Protein AF-0000000087350770 (afdb_homodimer)

pLDDT: mean 90.41, std 11.64, range [39.91, 98.44]

Secondary structure (DSSP, 8-state):
--------HHHHHHHHHHH-TT--EEEEETTEEEEE-HHHHHHH-HHHHHHHHSSPSS-EEEEE-SS-HHHHHHHHHHHHHS--------SHHHHHHHHHHHHHHHHTT-HHHHHHHHHHHHTT--TTTHHHHHHHHHHTT-HHHHHHHHHHHHS--/--------HHHHHHHHHHH-TT--EEEEETTEEEEE-HHHHHHH-HHHHHHHHSSPSS-EEEEE-SS-HHHHHHHHHHHHHS------TTSHHHHHHHHHHHHHHHHTT-HHHHHHHHHHHHTT--TTTHHHHHHHHHHTT-HHHHHHHHHHHHS--

Organism: Triticum turgidum subsp. durum (NCBI:txid4567)

Sequence (314 aa):
MDEPPSLELHSHLERMLEDGRGADVTFSVANQEFRAHSFLLAARSPVLAAQLFDLMEGVRRVEIVDVEPAIFKMMLHYIYTESLPPYDDQGGNNIRVMQHLLVAANRYGLERLKLVCEEELCKRIDSETITTMSALADQHQCKRLKVACMKFKSSPKMDEPPSLELHSHLERMLEDGRGADVTFSVANQEFRAHSFLLAARSPVLAAQLFDLMEGVRRVEIVDVEPAIFKMMLHYIYTESLPPYDDQGGNNIRVMQHLLVAANRYGLERLKLVCEEELCKRIDSETITTMSALADQHQCKRLKVACMKFKSSPK

Nearest PDB structures (foldseek):
  4eoz-assembly2_A  TM=9.087E-01  e=3.485E-11  Homo sapiens
  7x4x-assembly3_F-2  TM=7.692E-01  e=5.984E-08  Homo sapiens
  2vpk-assembly1_A-2  TM=8.295E-01  e=3.627E-07  Homo sapiens
  9gr9-assembly2_D-2  TM=7.871E-01  e=3.091E-05  Homo sapiens
  9gp5-assembly1_D  TM=7.234E-01  e=1.695E-05  Homo sapiens

Structure (mmCIF, N/CA/C/O backbone):
data_AF-0000000087350770-model_v1
#
loop_
_entity.id
_entity.type
_entity.pdbx_description
1 polymer 'BTB domain-containing protein'
#
loop_
_atom_site.group_PDB
_atom_site.id
_atom_site.type_symbol
_atom_site.label_atom_id
_atom_site.label_alt_id
_atom_site.label_comp_id
_atom_site.label_asym_id
_atom_site.label_entity_id
_atom_site.label_seq_id
_atom_site.pdbx_PDB_ins_code
_atom_site.Cartn_x
_atom_site.Cartn_y
_atom_site.Cartn_z
_atom_site.occupancy
_atom_site.B_iso_or_equiv
_atom_site.auth_seq_id
_atom_site.auth_comp_id
_atom_site.auth_asym_id
_atom_site.auth_atom_id
_atom_site.pdbx_PDB_model_num
ATOM 1 N N . MET A 1 1 ? 22.328 -7.66 -13.477 1 40.12 1 MET A N 1
ATOM 2 C CA . MET A 1 1 ? 21.297 -8.008 -12.492 1 40.12 1 MET A CA 1
ATOM 3 C C . MET A 1 1 ? 20.062 -7.145 -12.656 1 40.12 1 MET A C 1
ATOM 5 O O . MET A 1 1 ? 20.141 -5.918 -12.586 1 40.12 1 MET A O 1
ATOM 9 N N . ASP A 1 2 ? 19.094 -7.633 -13.445 1 56.31 2 ASP A N 1
ATOM 10 C CA . ASP A 1 2 ? 17.938 -6.867 -13.906 1 56.31 2 ASP A CA 1
ATOM 11 C C . ASP A 1 2 ? 17.219 -6.207 -12.734 1 56.31 2 ASP A C 1
ATOM 13 O O . ASP A 1 2 ? 17.25 -6.719 -11.609 1 56.31 2 ASP A O 1
ATOM 17 N N . GLU A 1 3 ? 17.141 -4.891 -12.727 1 63.09 3 GLU A N 1
ATOM 18 C CA . GLU A 1 3 ? 16.438 -4.094 -11.727 1 63.09 3 GLU A CA 1
ATOM 19 C C . GLU A 1 3 ? 15.18 -4.801 -11.242 1 63.09 3 GLU A C 1
ATOM 21 O O . GLU A 1 3 ? 14.438 -5.379 -12.039 1 63.09 3 GLU A O 1
ATOM 26 N N . PRO A 1 4 ? 15.234 -5.102 -9.93 1 70.75 4 PRO A N 1
ATOM 27 C CA . PRO A 1 4 ? 14.016 -5.727 -9.422 1 70.75 4 PRO A CA 1
ATOM 28 C C . PRO A 1 4 ? 12.75 -5.02 -9.891 1 70.75 4 PRO A C 1
ATOM 30 O O . PRO A 1 4 ? 12.758 -3.807 -10.117 1 70.75 4 PRO A O 1
ATOM 33 N N . PRO A 1 5 ? 11.867 -5.75 -10.305 1 77.25 5 PRO A N 1
ATOM 34 C CA . PRO A 1 5 ? 10.602 -5.129 -10.711 1 77.25 5 PRO A CA 1
ATOM 35 C C . PRO A 1 5 ? 10.094 -4.105 -9.703 1 77.25 5 PRO A C 1
ATOM 37 O O . PRO A 1 5 ? 10.234 -4.305 -8.492 1 77.25 5 PRO A O 1
ATOM 40 N N . SER A 1 6 ? 9.695 -2.967 -10.156 1 85.75 6 SER A N 1
ATOM 41 C CA . SER A 1 6 ? 9.234 -1.865 -9.32 1 85.75 6 SER A CA 1
ATOM 42 C C . SER A 1 6 ? 7.965 -2.24 -8.562 1 85.75 6 SER A C 1
ATOM 44 O O . SER A 1 6 ? 7.152 -3.021 -9.055 1 85.75 6 SER A O 1
ATOM 46 N N . LEU A 1 7 ? 7.793 -1.728 -7.363 1 89.56 7 LEU A N 1
ATOM 47 C CA . LEU A 1 7 ? 6.582 -1.921 -6.578 1 89.56 7 LEU A CA 1
ATOM 48 C C . LEU A 1 7 ? 5.379 -1.291 -7.273 1 89.56 7 LEU A C 1
ATOM 50 O O . LEU A 1 7 ? 5.504 -0.25 -7.922 1 89.56 7 LEU A O 1
ATOM 54 N N . GLU A 1 8 ? 4.277 -1.966 -7.195 1 94.38 8 GLU A N 1
ATOM 55 C CA . GLU A 1 8 ? 3.096 -1.528 -7.93 1 94.38 8 GLU A CA 1
ATOM 56 C C . GLU A 1 8 ? 1.959 -1.161 -6.984 1 94.38 8 GLU A C 1
ATOM 58 O O . GLU A 1 8 ? 0.998 -0.502 -7.383 1 94.38 8 GLU A O 1
ATOM 63 N N . LEU A 1 9 ? 2.057 -1.523 -5.773 1 95.69 9 LEU A N 1
ATOM 64 C CA . LEU A 1 9 ? 0.951 -1.347 -4.84 1 95.69 9 LEU A CA 1
ATOM 65 C C . LEU A 1 9 ? 0.556 0.123 -4.738 1 95.69 9 LEU A C 1
ATOM 67 O O . LEU A 1 9 ? -0.621 0.465 -4.871 1 95.69 9 LEU A O 1
ATOM 71 N N . HIS A 1 10 ? 1.518 0.975 -4.574 1 95.38 10 HIS A N 1
ATOM 72 C CA . HIS A 1 10 ? 1.255 2.396 -4.379 1 95.38 10 HIS A CA 1
ATOM 73 C C . HIS A 1 10 ? 0.546 2.998 -5.59 1 95.38 10 HIS A C 1
ATOM 75 O O . HIS A 1 10 ? -0.432 3.732 -5.438 1 95.38 10 HIS A O 1
ATOM 81 N N . SER A 1 11 ? 1.074 2.66 -6.746 1 95.81 11 SER A N 1
ATOM 82 C CA . SER A 1 11 ? 0.483 3.213 -7.961 1 95.81 11 SER A CA 1
ATOM 83 C C . SER A 1 11 ? -0.925 2.672 -8.188 1 95.81 11 SER A C 1
ATOM 85 O O . SER A 1 11 ? -1.79 3.375 -8.711 1 95.81 11 SER A O 1
ATOM 87 N N . HIS A 1 12 ? -1.148 1.432 -7.863 1 97.31 12 HIS A N 1
ATOM 88 C CA . HIS A 1 12 ? -2.482 0.855 -7.984 1 97.31 12 HIS A CA 1
ATOM 89 C C . HIS A 1 12 ? -3.465 1.531 -7.031 1 97.31 12 HIS A C 1
ATOM 91 O O . HIS A 1 12 ? -4.602 1.82 -7.41 1 97.31 12 HIS A O 1
ATOM 97 N N . LEU A 1 13 ? -3.035 1.807 -5.844 1 97.44 13 LEU A N 1
ATOM 98 C CA . LEU A 1 13 ? -3.906 2.463 -4.875 1 97.44 13 LEU A CA 1
ATOM 99 C C . LEU A 1 13 ? -4.148 3.918 -5.262 1 97.44 13 LEU A C 1
ATOM 101 O O . LEU A 1 13 ? -5.227 4.461 -5.016 1 97.44 13 LEU A O 1
ATOM 105 N N . GLU A 1 14 ? -3.152 4.523 -5.82 1 97 14 GLU A N 1
ATOM 106 C CA . GLU A 1 14 ? -3.342 5.871 -6.348 1 97 14 GLU A CA 1
ATOM 107 C C . GLU A 1 14 ? -4.43 5.898 -7.418 1 97 14 GLU A C 1
ATOM 109 O O . GLU A 1 14 ? -5.309 6.762 -7.395 1 97 14 GLU A O 1
ATOM 114 N N . ARG A 1 15 ? -4.328 4.996 -8.297 1 96.88 15 ARG A N 1
ATOM 115 C CA . ARG A 1 15 ? -5.328 4.906 -9.359 1 96.88 15 ARG A CA 1
ATOM 116 C C . ARG A 1 15 ? -6.711 4.621 -8.781 1 96.88 15 ARG A C 1
ATOM 118 O O . ARG A 1 15 ? -7.715 5.148 -9.273 1 96.88 15 ARG A O 1
ATOM 125 N N . MET A 1 16 ? -6.719 3.775 -7.789 1 97.19 16 MET A N 1
ATOM 126 C CA . MET A 1 16 ? -7.977 3.469 -7.117 1 97.19 16 MET A CA 1
ATOM 127 C C . MET A 1 16 ? -8.625 4.734 -6.566 1 97.19 16 MET A C 1
ATOM 129 O O . MET A 1 16 ? -9.828 4.938 -6.711 1 97.19 16 MET A O 1
ATOM 133 N N . LEU A 1 17 ? -7.828 5.582 -5.957 1 97.56 17 LEU A N 1
ATOM 134 C CA . LEU A 1 17 ? -8.32 6.848 -5.422 1 97.56 17 LEU A CA 1
ATOM 135 C C . LEU A 1 17 ? -8.812 7.758 -6.543 1 97.56 17 LEU A C 1
ATOM 137 O O . LEU A 1 17 ? -9.898 8.336 -6.445 1 97.56 17 LEU A O 1
ATOM 141 N N . GLU A 1 18 ? -8.094 7.844 -7.59 1 96.56 18 GLU A N 1
ATOM 142 C CA . GLU A 1 18 ? -8.406 8.727 -8.711 1 96.56 18 GLU A CA 1
ATOM 143 C C . GLU A 1 18 ? -9.68 8.281 -9.422 1 96.56 18 GLU A C 1
ATOM 145 O O . GLU A 1 18 ? -10.516 9.109 -9.789 1 96.56 18 GLU A O 1
ATOM 150 N N . ASP A 1 19 ? -9.812 6.938 -9.594 1 94.88 19 ASP A N 1
ATOM 151 C CA . ASP A 1 19 ? -10.977 6.391 -10.281 1 94.88 19 ASP A CA 1
ATOM 152 C C . ASP A 1 19 ? -12.234 6.516 -9.422 1 94.88 19 ASP A C 1
ATOM 154 O O . ASP A 1 19 ? -13.336 6.684 -9.945 1 94.88 19 ASP A O 1
ATOM 158 N N . GLY A 1 20 ? -12.109 6.312 -8.156 1 94.56 20 GLY A N 1
ATOM 159 C CA . GLY A 1 20 ? -13.219 6.457 -7.223 1 94.56 20 GLY A CA 1
ATOM 160 C C . GLY A 1 20 ? -14.18 5.285 -7.254 1 94.56 20 GLY A C 1
ATOM 161 O O . GLY A 1 20 ? -15.203 5.293 -6.559 1 94.56 20 GLY A O 1
ATOM 162 N N . ARG A 1 21 ? -13.914 4.316 -8.086 1 89.56 21 ARG A N 1
ATOM 163 C CA . ARG A 1 21 ? -14.797 3.154 -8.148 1 89.56 21 ARG A CA 1
ATOM 164 C C . ARG A 1 21 ? -14.828 2.422 -6.809 1 89.56 21 ARG A C 1
ATOM 166 O O . ARG A 1 21 ? -13.781 2.156 -6.215 1 89.56 21 ARG A O 1
ATOM 173 N N . GLY A 1 22 ? -16.031 2.229 -6.316 1 89.38 22 GLY A N 1
ATOM 174 C CA . GLY A 1 22 ? -16.203 1.499 -5.066 1 89.38 22 GLY A CA 1
ATOM 175 C C . GLY A 1 22 ? -16.078 2.385 -3.84 1 89.38 22 GLY A C 1
ATOM 176 O O . GLY A 1 22 ? -16.156 1.898 -2.709 1 89.38 22 GLY A O 1
ATOM 177 N N . ALA A 1 23 ? -15.766 3.627 -4.066 1 93.25 23 ALA A N 1
ATOM 178 C CA . ALA A 1 23 ? -15.773 4.547 -2.932 1 93.25 23 ALA A CA 1
ATOM 179 C C . ALA A 1 23 ? -17.094 4.461 -2.172 1 93.25 23 ALA A C 1
ATOM 181 O O . ALA A 1 23 ? -18.172 4.363 -2.779 1 93.25 23 ALA A O 1
ATOM 182 N N . ASP A 1 24 ? -17.031 4.527 -0.802 1 91.88 24 ASP A N 1
ATOM 183 C CA . ASP A 1 24 ? -18.234 4.34 -0.003 1 91.88 24 ASP A CA 1
ATOM 184 C C . ASP A 1 24 ? -18.344 5.402 1.088 1 91.88 24 ASP A C 1
ATOM 186 O O . ASP A 1 24 ? -19.188 5.301 1.978 1 91.88 24 ASP A O 1
ATOM 190 N N . VAL A 1 25 ? -17.5 6.367 1.072 1 94.94 25 VAL A N 1
ATOM 191 C CA . VAL A 1 25 ? -17.578 7.504 1.983 1 94.94 25 VAL A CA 1
ATOM 192 C C . VAL A 1 25 ? -17.266 8.797 1.231 1 94.94 25 VAL A C 1
ATOM 194 O O . VAL A 1 25 ? -16.391 8.805 0.352 1 94.94 25 VAL A O 1
ATOM 197 N N . THR A 1 26 ? -17.953 9.789 1.581 1 96 26 THR A N 1
ATOM 198 C CA . THR A 1 26 ? -17.719 11.117 1.023 1 96 26 THR A CA 1
ATOM 199 C C . THR A 1 26 ? -17.391 12.117 2.127 1 96 26 THR A C 1
ATOM 201 O O . THR A 1 26 ? -18.156 12.281 3.076 1 96 26 THR A O 1
ATOM 204 N N . PHE A 1 27 ? -16.281 12.797 1.944 1 96.62 27 PHE A N 1
ATOM 205 C CA . PHE A 1 27 ? -15.867 13.852 2.869 1 96.62 27 PHE A CA 1
ATOM 206 C C . PHE A 1 27 ? -16.203 15.227 2.305 1 96.62 27 PHE A C 1
ATOM 208 O O . PHE A 1 27 ? -15.891 15.516 1.149 1 96.62 27 PHE A O 1
ATOM 215 N N . SER A 1 28 ? -16.828 15.969 3.119 1 97.38 28 SER A N 1
ATOM 216 C CA . SER A 1 28 ? -17.078 17.359 2.775 1 97.38 28 SER A CA 1
ATOM 217 C C . SER A 1 28 ? -16.109 18.297 3.492 1 97.38 28 SER A C 1
ATOM 219 O O . SER A 1 28 ? -16.094 18.359 4.723 1 97.38 28 SER A O 1
ATOM 221 N N . VAL A 1 29 ? -15.273 18.953 2.781 1 97.56 29 VAL A N 1
ATOM 222 C CA . VAL A 1 29 ? -14.289 19.906 3.285 1 97.56 29 VAL A CA 1
ATOM 223 C C . VAL A 1 29 ? -14.531 21.281 2.67 1 97.56 29 VAL A C 1
ATOM 225 O O . VAL A 1 29 ? -14.203 21.516 1.504 1 97.56 29 VAL A O 1
ATOM 228 N N . ALA A 1 30 ? -15.07 22.156 3.531 1 95.31 30 ALA A N 1
ATOM 229 C CA . ALA A 1 30 ? -15.547 23.438 3.029 1 95.31 30 ALA A CA 1
ATOM 230 C C . ALA A 1 30 ? -16.516 23.25 1.861 1 95.31 30 ALA A C 1
ATOM 232 O O . ALA A 1 30 ? -17.562 22.625 2.014 1 95.31 30 ALA A O 1
ATOM 233 N N . ASN A 1 31 ? -16.156 23.578 0.601 1 93.06 31 ASN A N 1
ATOM 234 C CA . ASN A 1 31 ? -17.047 23.469 -0.55 1 93.06 31 ASN A CA 1
ATOM 235 C C . ASN A 1 31 ? -16.594 22.375 -1.514 1 93.06 31 ASN A C 1
ATOM 237 O O . ASN A 1 31 ? -16.969 22.375 -2.686 1 93.06 31 ASN A O 1
ATOM 241 N N . GLN A 1 32 ? -15.859 21.5 -0.958 1 97.19 32 GLN A N 1
ATOM 242 C CA . GLN A 1 32 ? -15.359 20.406 -1.804 1 97.19 32 GLN A CA 1
ATOM 243 C C . GLN A 1 32 ? -15.703 19.047 -1.211 1 97.19 32 GLN A C 1
ATOM 245 O O . GLN A 1 32 ? -15.75 18.891 0.011 1 97.19 32 GLN A O 1
ATOM 250 N N . GLU A 1 33 ? -15.938 18.172 -2.137 1 97.38 33 GLU A N 1
ATOM 251 C CA . GLU A 1 33 ? -16.219 16.797 -1.732 1 97.38 33 GLU A CA 1
ATOM 252 C C . GLU A 1 33 ? -15.109 15.852 -2.195 1 97.38 33 GLU A C 1
ATOM 254 O O . GLU A 1 33 ? -14.594 15.992 -3.303 1 97.38 33 GLU A O 1
ATOM 259 N N . PHE A 1 34 ? -14.742 14.922 -1.336 1 97.62 34 PHE A N 1
ATOM 260 C CA . PHE A 1 34 ? -13.766 13.883 -1.628 1 97.62 34 PHE A CA 1
ATOM 261 C C . PHE A 1 34 ? -14.344 12.5 -1.357 1 97.62 34 PHE A C 1
ATOM 263 O O . PHE A 1 34 ? -14.797 12.219 -0.247 1 97.62 34 PHE A O 1
ATOM 270 N N . ARG A 1 35 ? -14.344 11.672 -2.385 1 96.5 35 ARG A N 1
ATOM 271 C CA . ARG A 1 35 ? -14.789 10.289 -2.221 1 96.5 35 ARG A CA 1
ATOM 272 C C . ARG A 1 35 ? -13.609 9.375 -1.903 1 96.5 35 ARG A C 1
ATOM 274 O O . ARG A 1 35 ? -12.516 9.555 -2.441 1 96.5 35 ARG A O 1
ATOM 281 N N . ALA A 1 36 ? -13.828 8.422 -1.041 1 97 36 ALA A N 1
ATOM 282 C CA . ALA A 1 36 ? -12.742 7.539 -0.622 1 97 36 ALA A CA 1
ATOM 283 C C . ALA A 1 36 ? -13.281 6.172 -0.208 1 97 36 ALA A C 1
ATOM 285 O O . ALA A 1 36 ? -14.484 5.914 -0.311 1 97 36 ALA A O 1
ATOM 286 N N . HIS A 1 37 ? -12.469 5.281 0.081 1 95.19 37 HIS A N 1
ATOM 287 C CA . HIS A 1 37 ? -12.781 3.918 0.492 1 95.19 37 HIS A CA 1
ATOM 288 C C . HIS A 1 37 ? -12.609 3.74 1.996 1 95.19 37 HIS A C 1
ATOM 290 O O . HIS A 1 37 ? -11.477 3.688 2.492 1 95.19 37 HIS A O 1
ATOM 296 N N . SER A 1 38 ? -13.672 3.588 2.742 1 94.62 38 SER A N 1
ATOM 297 C CA . SER A 1 38 ? -13.703 3.709 4.195 1 94.62 38 SER A CA 1
ATOM 298 C C . SER A 1 38 ? -12.797 2.674 4.855 1 94.62 38 SER A C 1
ATOM 300 O O . SER A 1 38 ? -12.109 2.975 5.836 1 94.62 38 SER A O 1
ATOM 302 N N . PHE A 1 39 ? -12.766 1.422 4.312 1 92.5 39 PHE A N 1
ATOM 303 C CA . PHE A 1 39 ? -12.016 0.374 5 1 92.5 39 PHE A CA 1
ATOM 304 C C . PHE A 1 39 ? -10.516 0.582 4.832 1 92.5 39 PHE A C 1
ATOM 306 O O . PHE A 1 39 ? -9.734 0.23 5.719 1 92.5 39 PHE A O 1
ATOM 313 N N . LEU A 1 40 ? -10.062 1.091 3.689 1 96.19 40 LEU A N 1
ATOM 314 C CA . LEU A 1 40 ? -8.656 1.469 3.545 1 96.19 40 LEU A CA 1
ATOM 315 C C . LEU A 1 40 ? -8.289 2.568 4.535 1 96.19 40 LEU A C 1
ATOM 317 O O . LEU A 1 40 ? -7.254 2.482 5.207 1 96.19 40 LEU A O 1
ATOM 321 N N . LEU A 1 41 ? -9.133 3.586 4.625 1 97.06 41 LEU A N 1
ATOM 322 C CA . LEU A 1 41 ? -8.898 4.688 5.551 1 97.06 41 LEU A CA 1
ATOM 323 C C . LEU A 1 41 ? -8.82 4.184 6.988 1 97.06 41 LEU A C 1
ATOM 325 O O . LEU A 1 41 ? -7.938 4.582 7.746 1 97.06 41 LEU A O 1
ATOM 329 N N . ALA A 1 42 ? -9.758 3.318 7.328 1 95.94 42 ALA A N 1
ATOM 330 C CA . ALA A 1 42 ? -9.828 2.77 8.68 1 95.94 42 ALA A CA 1
ATOM 331 C C . ALA A 1 42 ? -8.578 1.946 9 1 95.94 42 ALA A C 1
ATOM 333 O O . ALA A 1 42 ? -8.125 1.922 10.148 1 95.94 42 ALA A O 1
ATOM 334 N N . ALA A 1 43 ? -8.055 1.275 8.016 1 96.56 43 ALA A N 1
ATOM 335 C CA . ALA A 1 43 ? -6.859 0.461 8.219 1 96.56 43 ALA A CA 1
ATOM 336 C C . ALA A 1 43 ? -5.637 1.338 8.492 1 96.56 43 ALA A C 1
ATOM 338 O O . ALA A 1 43 ? -4.715 0.925 9.195 1 96.56 43 ALA A O 1
ATOM 339 N N . ARG A 1 44 ? -5.641 2.521 7.934 1 97.5 44 ARG A N 1
ATOM 340 C CA . ARG A 1 44 ? -4.453 3.369 7.973 1 97.5 44 ARG A CA 1
ATOM 341 C C . ARG A 1 44 ? -4.52 4.359 9.133 1 97.5 44 ARG A C 1
ATOM 343 O O . ARG A 1 44 ? -3.488 4.824 9.617 1 97.5 44 ARG A O 1
ATOM 350 N N . SER A 1 45 ? -5.715 4.676 9.602 1 97.88 45 SER A N 1
ATOM 351 C CA . SER A 1 45 ? -5.918 5.691 10.633 1 97.88 45 SER A CA 1
ATOM 352 C C . SER A 1 45 ? -6.895 5.211 11.703 1 97.88 45 SER A C 1
ATOM 354 O O . SER A 1 45 ? -8.086 5.039 11.43 1 97.88 45 SER A O 1
ATOM 356 N N . PRO A 1 46 ? -6.473 5.098 12.898 1 96.81 46 PRO A N 1
ATOM 357 C CA . PRO A 1 46 ? -7.387 4.695 13.977 1 96.81 46 PRO A CA 1
ATOM 358 C C . PRO A 1 46 ? -8.516 5.699 14.195 1 96.81 46 PRO A C 1
ATOM 360 O O . PRO A 1 46 ? -9.633 5.312 14.547 1 96.81 46 PRO A O 1
ATOM 363 N N . VAL A 1 47 ? -8.266 6.895 14.031 1 96.19 47 VAL A N 1
ATOM 364 C CA . VAL A 1 47 ? -9.266 7.934 14.219 1 96.19 47 VAL A CA 1
ATOM 365 C C . VAL A 1 47 ? -10.344 7.816 13.148 1 96.19 47 VAL A C 1
ATOM 367 O O . VAL A 1 47 ? -11.539 7.883 13.445 1 96.19 47 VAL A O 1
ATOM 370 N N . LEU A 1 48 ? -9.898 7.668 11.938 1 95.75 48 LEU A N 1
ATOM 371 C CA . LEU A 1 48 ? -10.883 7.477 10.883 1 95.75 48 LEU A CA 1
ATOM 372 C C . LEU A 1 48 ? -11.641 6.164 11.07 1 95.75 48 LEU A C 1
ATOM 374 O O . LEU A 1 48 ? -12.828 6.074 10.75 1 95.75 48 LEU A O 1
ATOM 378 N N . ALA A 1 49 ? -10.914 5.156 11.57 1 94.94 49 ALA A N 1
ATOM 379 C CA . ALA A 1 49 ? -11.586 3.895 11.867 1 94.94 49 ALA A CA 1
ATOM 380 C C . ALA A 1 49 ? -12.75 4.105 12.828 1 94.94 49 ALA A C 1
ATOM 382 O O . ALA A 1 49 ? -13.867 3.645 12.57 1 94.94 49 ALA A O 1
ATOM 383 N N . ALA A 1 50 ? -12.508 4.816 13.859 1 93.5 50 ALA A N 1
ATOM 384 C CA . ALA A 1 50 ? -13.539 5.082 14.859 1 93.5 50 ALA A CA 1
ATOM 385 C C . ALA A 1 50 ? -14.672 5.91 14.273 1 93.5 50 ALA A C 1
ATOM 387 O O . ALA A 1 50 ? -15.852 5.59 14.461 1 93.5 50 ALA A O 1
ATOM 388 N N . GLN A 1 51 ? -14.344 6.883 13.562 1 91.12 51 GLN A N 1
ATOM 389 C CA . GLN A 1 51 ? -15.328 7.801 13 1 91.12 51 GLN A CA 1
ATOM 390 C C . GLN A 1 51 ? -16.203 7.102 11.977 1 91.12 51 GLN A C 1
ATOM 392 O O . GLN A 1 51 ? -17.422 7.324 11.93 1 91.12 51 GLN A O 1
ATOM 397 N N . LEU A 1 52 ? -15.633 6.277 11.18 1 91.25 52 LEU A N 1
ATOM 398 C CA . LEU A 1 52 ? -16.344 5.668 10.062 1 91.25 52 LEU A CA 1
ATOM 399 C C . LEU A 1 52 ? -17.141 4.449 10.523 1 91.25 52 LEU A C 1
ATOM 401 O O . LEU A 1 52 ? -18.188 4.137 9.961 1 91.25 52 LEU A O 1
ATOM 405 N N . PHE A 1 53 ? -16.656 3.654 11.422 1 85.81 53 PHE A N 1
ATOM 406 C CA . PHE A 1 53 ? -17.359 2.457 11.859 1 85.81 53 PHE A CA 1
ATOM 407 C C . PHE A 1 53 ? -18.469 2.811 12.859 1 85.81 53 PHE A C 1
ATOM 409 O O . PHE A 1 53 ? -19.344 1.998 13.125 1 85.81 53 PHE A O 1
ATOM 416 N N . ASP A 1 54 ? -18.344 3.971 13.438 1 79.06 54 ASP A N 1
ATOM 417 C CA . ASP A 1 54 ? -19.453 4.473 14.25 1 79.06 54 ASP A CA 1
ATOM 418 C C . ASP A 1 54 ? -20.641 4.859 13.375 1 79.06 54 ASP A C 1
ATOM 420 O O . ASP A 1 54 ? -21.781 4.871 13.844 1 79.06 54 ASP A O 1
ATOM 424 N N . LEU A 1 55 ? -20.25 5.188 12.242 1 70.06 55 LEU A N 1
ATOM 425 C CA . LEU A 1 55 ? -21.297 5.641 11.336 1 70.06 55 LEU A CA 1
ATOM 426 C C . LEU A 1 55 ? -22.141 4.469 10.844 1 70.06 55 LEU A C 1
ATOM 428 O O . LEU A 1 55 ? -21.656 3.338 10.773 1 70.06 55 LEU A O 1
ATOM 432 N N . MET A 1 56 ? -23.547 4.551 10.906 1 61.16 56 MET A N 1
ATOM 433 C CA . MET A 1 56 ? -24.531 3.543 10.547 1 61.16 56 MET A CA 1
ATOM 434 C C . MET A 1 56 ? -24.266 3.008 9.141 1 61.16 56 MET A C 1
ATOM 436 O O . MET A 1 56 ? -23.516 3.605 8.375 1 61.16 56 MET A O 1
ATOM 440 N N . GLU A 1 57 ? -25 1.839 8.844 1 63.75 57 GLU A N 1
ATOM 441 C CA . GLU A 1 57 ? -25.062 1.141 7.562 1 63.75 57 GLU A CA 1
ATOM 442 C C . GLU A 1 57 ? -25.609 2.053 6.461 1 63.75 57 GLU A C 1
ATOM 444 O O . GLU A 1 57 ? -26.469 2.896 6.711 1 63.75 57 GLU A O 1
ATOM 449 N N . GLY A 1 58 ? -24.922 2.365 5.27 1 66.88 58 GLY A N 1
ATOM 450 C CA . GLY A 1 58 ? -25.281 3.178 4.117 1 66.88 58 GLY A CA 1
ATOM 451 C C . GLY A 1 58 ? -24.141 4.074 3.65 1 66.88 58 GLY A C 1
ATOM 452 O O . GLY A 1 58 ? -22.984 3.834 3.982 1 66.88 58 GLY A O 1
ATOM 453 N N . VAL A 1 59 ? -24.625 5.035 2.896 1 66.62 59 VAL A N 1
ATOM 454 C CA . VAL A 1 59 ? -23.703 6.016 2.352 1 66.62 59 VAL A CA 1
ATOM 455 C C . VAL A 1 59 ? -23.141 6.883 3.48 1 66.62 59 VAL A C 1
ATOM 457 O O . VAL A 1 59 ? -23.906 7.527 4.207 1 66.62 59 VAL A O 1
ATOM 460 N N . ARG A 1 60 ? -21.844 6.883 3.738 1 83.12 60 ARG A N 1
ATOM 461 C CA . ARG A 1 60 ? -21.172 7.625 4.793 1 83.12 60 ARG A CA 1
ATOM 462 C C . ARG A 1 60 ? -20.719 9 4.297 1 83.12 60 ARG A C 1
ATOM 464 O O . ARG A 1 60 ? -20.078 9.109 3.25 1 83.12 60 ARG A O 1
ATOM 471 N N . ARG A 1 61 ? -21.312 10 4.953 1 89.38 61 ARG A N 1
ATOM 472 C CA . ARG A 1 61 ? -20.875 11.375 4.715 1 89.38 61 ARG A CA 1
ATOM 473 C C . ARG A 1 61 ? -20.25 11.969 5.969 1 89.38 61 ARG A C 1
ATOM 475 O O . ARG A 1 61 ? -20.812 11.867 7.062 1 89.38 61 ARG A O 1
ATOM 482 N N . VAL A 1 62 ? -19.047 12.562 5.805 1 93.69 62 VAL A N 1
ATOM 483 C CA . VAL A 1 62 ? -18.297 13.109 6.934 1 93.69 62 VAL A CA 1
ATOM 484 C C . VAL A 1 62 ? -17.922 14.562 6.645 1 93.69 62 VAL A C 1
ATOM 486 O O . VAL A 1 62 ? -17.344 14.859 5.598 1 93.69 62 VAL A O 1
ATOM 489 N N . GLU A 1 63 ? -18.219 15.398 7.551 1 94.5 63 GLU A N 1
ATOM 490 C CA . GLU A 1 63 ? -17.828 16.797 7.434 1 94.5 63 GLU A CA 1
ATOM 491 C C . GLU A 1 63 ? -16.484 17.062 8.125 1 94.5 63 GLU A C 1
ATOM 493 O O . GLU A 1 63 ? -16.312 16.703 9.289 1 94.5 63 GLU A O 1
ATOM 498 N N . ILE A 1 64 ? -15.625 17.688 7.371 1 95.56 64 ILE A N 1
ATOM 499 C CA . ILE A 1 64 ? -14.32 18.078 7.898 1 95.56 64 ILE A CA 1
ATOM 500 C C . ILE A 1 64 ? -14.258 19.594 8.055 1 95.56 64 ILE A C 1
ATOM 502 O O . ILE A 1 64 ? -14.359 20.328 7.074 1 95.56 64 ILE A O 1
ATOM 506 N N . VAL A 1 65 ? -14.047 20.156 9.188 1 92.38 65 VAL A N 1
ATOM 507 C CA . VAL A 1 65 ? -14.18 21.594 9.43 1 92.38 65 VAL A CA 1
ATOM 508 C C . VAL A 1 65 ? -12.805 22.203 9.68 1 92.38 65 VAL A C 1
ATOM 510 O O . VAL A 1 65 ? -12.578 23.375 9.391 1 92.38 65 VAL A O 1
ATOM 513 N N . ASP A 1 66 ? -11.82 21.594 10.141 1 89.75 66 ASP A N 1
ATOM 514 C CA . ASP A 1 66 ? -10.586 22.234 10.594 1 89.75 66 ASP A CA 1
ATOM 515 C C . ASP A 1 66 ? -9.414 21.875 9.695 1 89.75 66 ASP A C 1
ATOM 517 O O . ASP A 1 66 ? -8.258 21.938 10.117 1 89.75 66 ASP A O 1
ATOM 521 N N . VAL A 1 67 ? -9.719 21.516 8.484 1 96 67 VAL A N 1
ATOM 522 C CA . VAL A 1 67 ? -8.672 21.188 7.523 1 96 67 VAL A CA 1
ATOM 523 C C . VAL A 1 67 ? -9 21.812 6.172 1 96 67 VAL A C 1
ATOM 525 O O . VAL A 1 67 ? -10.1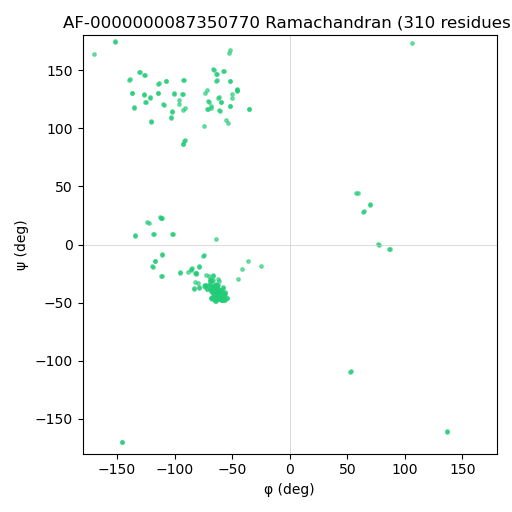33 21.734 5.695 1 96 67 VAL A O 1
ATOM 528 N N . GLU A 1 68 ? -8.016 22.5 5.617 1 95.75 68 GLU A N 1
ATOM 529 C CA . GLU A 1 68 ? -8.195 23.047 4.281 1 95.75 68 GLU A CA 1
ATOM 530 C C . GLU A 1 68 ? -8.328 21.953 3.232 1 95.75 68 GLU A C 1
ATOM 532 O O . GLU A 1 68 ? -7.684 20.906 3.336 1 95.75 68 GLU A O 1
ATOM 537 N N . PRO A 1 69 ? -9.086 22.25 2.143 1 96.69 69 PRO A N 1
ATOM 538 C CA . PRO A 1 69 ? -9.297 21.219 1.113 1 96.69 69 PRO A CA 1
ATOM 539 C C . PRO A 1 69 ? -7.992 20.719 0.504 1 96.69 69 PRO A C 1
ATOM 541 O O . PRO A 1 69 ? -7.828 19.516 0.302 1 96.69 69 PRO A O 1
ATOM 544 N N . ALA A 1 70 ? -7.066 21.609 0.282 1 94.75 70 ALA A N 1
ATOM 545 C CA . ALA A 1 70 ? -5.801 21.203 -0.326 1 94.75 70 ALA A CA 1
ATOM 546 C C . ALA A 1 70 ? -5.004 20.297 0.616 1 94.75 70 ALA A C 1
ATOM 548 O O . ALA A 1 70 ? -4.355 19.359 0.176 1 94.75 70 ALA A O 1
ATOM 549 N N . ILE A 1 71 ? -5.027 20.609 1.896 1 96.06 71 ILE A N 1
ATOM 550 C CA . ILE A 1 71 ? -4.324 19.828 2.902 1 96.06 71 ILE A CA 1
ATOM 551 C C . ILE A 1 71 ? -4.992 18.453 3.045 1 96.06 71 ILE A C 1
ATOM 553 O O . ILE A 1 71 ? -4.309 17.438 3.107 1 96.06 71 ILE A O 1
ATOM 557 N N . PHE A 1 72 ? -6.312 18.484 2.98 1 97.69 72 PHE A N 1
ATOM 558 C CA . PHE A 1 72 ? -7.051 17.219 3.072 1 97.69 72 PHE A CA 1
ATOM 559 C C . PHE A 1 72 ? -6.734 16.328 1.885 1 97.69 72 PHE A C 1
ATOM 561 O O . PHE A 1 72 ? -6.535 15.117 2.051 1 97.69 72 PHE A O 1
ATOM 568 N N . LYS A 1 73 ? -6.742 16.906 0.737 1 96.81 73 LYS A N 1
ATOM 569 C CA . LYS A 1 73 ? -6.426 16.172 -0.48 1 96.81 73 LYS A CA 1
ATOM 570 C C . LYS A 1 73 ? -5.047 15.516 -0.386 1 96.81 73 LYS A C 1
ATOM 572 O O . LYS A 1 73 ? -4.875 14.352 -0.764 1 96.81 73 LYS A O 1
ATOM 577 N N . MET A 1 74 ? -4.074 16.219 0.124 1 96.25 74 MET A N 1
ATOM 578 C CA . MET A 1 74 ? -2.725 15.688 0.295 1 96.25 74 MET A CA 1
ATOM 579 C C . MET A 1 74 ? -2.713 14.547 1.305 1 96.25 74 MET A C 1
ATOM 581 O O . MET A 1 74 ? -2.078 13.516 1.075 1 96.25 74 MET A O 1
ATOM 585 N N . MET A 1 75 ? -3.385 14.758 2.381 1 97.88 75 MET A N 1
ATOM 586 C CA . MET A 1 75 ? -3.459 13.734 3.414 1 97.88 75 MET A CA 1
ATOM 587 C C . MET A 1 75 ? -4.125 12.469 2.879 1 97.88 75 MET A C 1
ATOM 589 O O . MET A 1 75 ? -3.641 11.359 3.109 1 97.88 75 MET A O 1
ATOM 593 N N . LEU A 1 76 ? -5.227 12.664 2.15 1 97.94 76 LEU A N 1
ATOM 594 C CA . LEU A 1 76 ? -5.941 11.539 1.553 1 97.94 76 LEU A CA 1
ATOM 595 C C . LEU A 1 76 ? -5.043 10.773 0.586 1 97.94 76 LEU A C 1
ATOM 597 O O . LEU A 1 76 ? -4.984 9.547 0.629 1 97.94 76 LEU A O 1
ATOM 601 N N . HIS A 1 77 ? -4.383 11.531 -0.234 1 97.5 77 HIS A N 1
ATOM 602 C CA . HIS A 1 77 ? -3.434 10.914 -1.154 1 97.5 77 HIS A CA 1
ATOM 603 C C . HIS A 1 77 ? -2.377 10.109 -0.402 1 97.5 77 HIS A C 1
ATOM 605 O O . HIS A 1 77 ? -2.051 8.992 -0.789 1 97.5 77 HIS A O 1
ATOM 611 N N . TYR A 1 78 ? -1.884 10.648 0.648 1 97.81 78 TYR A N 1
ATOM 612 C CA . TYR A 1 78 ? -0.884 9.969 1.46 1 97.81 78 TYR A CA 1
ATOM 613 C C . TYR A 1 78 ? -1.435 8.664 2.018 1 97.81 78 TYR A C 1
ATOM 615 O O . TYR A 1 78 ? -0.731 7.648 2.053 1 97.81 78 TYR A O 1
ATOM 623 N N . ILE A 1 79 ? -2.629 8.742 2.479 1 98.44 79 ILE A N 1
ATOM 624 C CA . ILE A 1 79 ? -3.229 7.562 3.088 1 98.44 79 ILE A CA 1
ATOM 625 C C . ILE A 1 79 ? -3.242 6.41 2.082 1 98.44 79 ILE A C 1
ATOM 627 O O . ILE A 1 79 ? -3.002 5.258 2.445 1 98.44 79 ILE A O 1
ATOM 631 N N . TYR A 1 80 ? -3.473 6.695 0.842 1 97.75 80 TYR A N 1
ATOM 632 C CA . TYR A 1 80 ? -3.535 5.664 -0.187 1 97.75 80 TYR A CA 1
ATOM 633 C C . TYR A 1 80 ? -2.137 5.219 -0.597 1 97.75 80 TYR A C 1
ATOM 635 O O . TYR A 1 80 ? -1.903 4.035 -0.846 1 97.75 80 TYR A O 1
ATOM 643 N N . THR A 1 81 ? -1.189 6.152 -0.654 1 96.19 81 THR A N 1
ATOM 644 C CA . THR A 1 81 ? 0.031 5.867 -1.4 1 96.19 81 THR A CA 1
ATOM 645 C C . THR A 1 81 ? 1.251 5.922 -0.484 1 96.19 81 THR A C 1
ATOM 647 O O . THR A 1 81 ? 2.332 5.461 -0.854 1 96.19 81 THR A O 1
ATOM 650 N N . GLU A 1 82 ? 1.106 6.547 0.607 1 95.81 82 GLU A N 1
ATOM 651 C CA . GLU A 1 82 ? 2.203 6.785 1.542 1 95.81 82 GLU A CA 1
ATOM 652 C C . GLU A 1 82 ? 3.273 7.676 0.922 1 95.81 82 GLU A C 1
ATOM 654 O O . GLU A 1 82 ? 4.465 7.516 1.202 1 95.81 82 GLU A O 1
ATOM 659 N N . SER A 1 83 ? 2.83 8.523 0.005 1 93.06 83 SER A N 1
ATOM 660 C CA . SER A 1 83 ? 3.719 9.484 -0.65 1 93.06 83 SER A CA 1
ATOM 661 C C . SER A 1 83 ? 3.131 10.891 -0.629 1 93.06 83 SER A C 1
ATOM 663 O O . SER A 1 83 ? 1.912 11.055 -0.561 1 93.06 83 SER A O 1
ATOM 665 N N . LEU A 1 84 ? 4.031 11.828 -0.564 1 91.25 84 LEU A N 1
ATOM 666 C CA . LEU A 1 84 ? 3.641 13.234 -0.67 1 91.25 84 LEU A CA 1
ATOM 667 C C . LEU A 1 84 ? 4.059 13.812 -2.016 1 91.25 84 LEU A C 1
ATOM 669 O O . LEU A 1 84 ? 5.07 13.406 -2.586 1 91.25 84 LEU A O 1
ATOM 673 N N . PRO A 1 85 ? 3.221 14.648 -2.602 1 81.19 85 PRO A N 1
ATOM 674 C CA . PRO A 1 85 ? 3.641 15.305 -3.846 1 81.19 85 PRO A CA 1
ATOM 675 C C . PRO A 1 85 ? 4.934 16.094 -3.688 1 81.19 85 PRO A C 1
ATOM 677 O O . PRO A 1 85 ? 5.27 16.531 -2.58 1 81.19 85 PRO A O 1
ATOM 680 N N . PRO A 1 86 ? 5.605 16.078 -4.922 1 75.94 86 PRO A N 1
ATOM 681 C CA . PRO A 1 8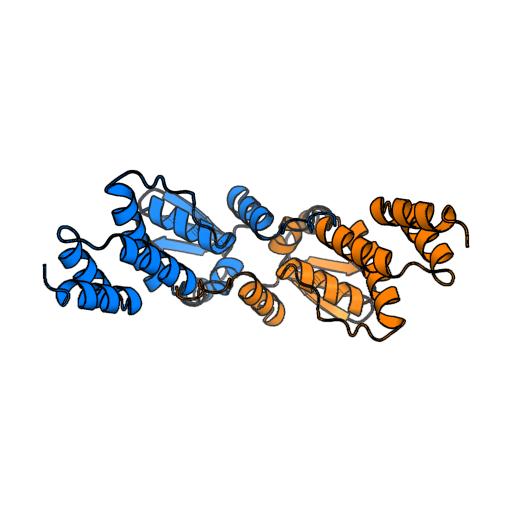6 ? 6.801 16.922 -4.859 1 75.94 86 PRO A CA 1
ATOM 682 C C . PRO A 1 86 ? 6.473 18.375 -4.562 1 75.94 86 PRO A C 1
ATOM 684 O O . PRO A 1 86 ? 5.465 18.906 -5.047 1 75.94 86 PRO A O 1
ATOM 687 N N . TYR A 1 87 ? 6.883 18.859 -3.506 1 63.38 87 TYR A N 1
ATOM 688 C CA . TYR A 1 87 ? 6.676 20.266 -3.207 1 63.38 87 TYR A CA 1
ATOM 689 C C . TYR A 1 87 ? 7.898 21.094 -3.59 1 63.38 87 TYR A C 1
ATOM 691 O O . TYR A 1 87 ? 9.031 20.594 -3.545 1 63.38 87 TYR A O 1
ATOM 699 N N . ASP A 1 88 ? 7.637 22.031 -4.473 1 57.56 88 ASP A N 1
ATOM 700 C CA . ASP A 1 88 ? 8.664 23 -4.859 1 57.56 88 ASP A CA 1
ATOM 701 C C . ASP A 1 88 ? 9.258 23.688 -3.633 1 57.56 88 ASP A C 1
ATOM 703 O O . ASP A 1 88 ? 8.531 24.078 -2.715 1 57.56 88 ASP A O 1
ATOM 707 N N . ASP A 1 89 ? 10.477 23.219 -3.34 1 56.75 89 ASP A N 1
ATOM 708 C CA . ASP A 1 89 ? 11.227 23.812 -2.236 1 56.75 89 ASP A CA 1
ATOM 709 C C . ASP A 1 89 ? 11.078 25.328 -2.23 1 56.75 89 ASP A C 1
ATOM 711 O O . ASP A 1 89 ? 11.586 26 -1.332 1 56.75 89 ASP A O 1
ATOM 715 N N . GLN A 1 90 ? 10.719 25.703 -3.404 1 45.97 90 GLN A N 1
ATOM 716 C CA . GLN A 1 90 ? 10.844 27.156 -3.502 1 45.97 90 GLN A CA 1
ATOM 717 C C . GLN A 1 90 ? 9.719 27.859 -2.742 1 45.97 90 GLN A C 1
ATOM 719 O O . GLN A 1 90 ? 8.539 27.594 -2.988 1 45.97 90 GLN A O 1
ATOM 724 N N . GLY A 1 91 ? 10.016 28.438 -1.409 1 53.5 91 GLY A N 1
ATOM 725 C CA . GLY A 1 91 ? 9.5 29.609 -0.723 1 53.5 91 GLY A CA 1
ATOM 726 C C . GLY A 1 91 ? 8.547 29.266 0.404 1 53.5 91 GLY A C 1
ATOM 727 O O . GLY A 1 91 ? 8.383 28.094 0.754 1 53.5 91 GLY A O 1
ATOM 728 N N . GLY A 1 92 ? 8.078 30.203 1.217 1 56.34 92 GLY A N 1
ATOM 729 C CA . GLY A 1 92 ? 7.18 30.406 2.34 1 56.34 92 GLY A CA 1
ATOM 730 C C . GLY A 1 92 ? 5.934 29.547 2.277 1 56.34 92 GLY A C 1
ATOM 731 O O . GLY A 1 92 ? 5.449 29.062 3.307 1 56.34 92 GLY A O 1
ATOM 732 N N . ASN A 1 93 ? 5.652 28.953 1.139 1 71.12 93 ASN A N 1
ATOM 733 C CA . ASN A 1 93 ? 4.414 28.203 0.923 1 71.12 93 ASN A CA 1
ATOM 734 C C . ASN A 1 93 ? 4.562 26.75 1.327 1 71.12 93 ASN A C 1
ATOM 736 O O . ASN A 1 93 ? 3.641 26.156 1.898 1 71.12 93 ASN A O 1
ATOM 740 N N . ASN A 1 94 ? 5.762 26.203 1.354 1 84.38 94 ASN A N 1
ATOM 741 C CA . ASN A 1 94 ? 5.98 24.812 1.711 1 84.38 94 ASN A CA 1
ATOM 742 C C . ASN A 1 94 ? 5.957 24.609 3.223 1 84.38 94 ASN A C 1
ATOM 744 O O . ASN A 1 94 ? 5.422 23.609 3.713 1 84.38 94 ASN A O 1
ATOM 748 N N . ILE A 1 95 ? 6.441 25.656 3.877 1 89.31 95 ILE A N 1
ATOM 749 C CA . ILE A 1 95 ? 6.449 25.578 5.332 1 89.31 95 ILE A CA 1
ATOM 750 C C . ILE A 1 95 ? 5.012 25.578 5.855 1 89.31 95 ILE A C 1
ATOM 752 O O . ILE A 1 95 ? 4.66 24.781 6.727 1 89.31 95 ILE A O 1
ATOM 756 N N . ARG A 1 96 ? 4.273 26.453 5.301 1 90.38 96 ARG A N 1
ATOM 757 C CA . ARG A 1 96 ? 2.877 26.547 5.707 1 90.38 96 ARG A CA 1
ATOM 758 C C . ARG A 1 96 ? 2.135 25.25 5.441 1 90.38 96 ARG A C 1
ATOM 760 O O . ARG A 1 96 ? 1.368 24.781 6.285 1 90.38 96 ARG A O 1
ATOM 767 N N . VAL A 1 97 ? 2.393 24.719 4.293 1 93.06 97 VAL A N 1
ATOM 768 C CA . VAL A 1 97 ? 1.743 23.469 3.91 1 93.06 97 VAL A CA 1
ATOM 769 C C . VAL A 1 97 ? 2.131 22.359 4.891 1 93.06 97 VAL A C 1
ATOM 771 O O . VAL A 1 97 ? 1.27 21.641 5.383 1 93.06 97 VAL A O 1
ATOM 774 N N . MET A 1 98 ? 3.369 22.328 5.223 1 94 98 MET A N 1
ATOM 775 C CA . MET A 1 98 ? 3.855 21.281 6.121 1 94 98 MET A CA 1
ATOM 776 C C . MET A 1 98 ? 3.295 21.453 7.523 1 94 98 MET A C 1
ATOM 778 O O . MET A 1 98 ? 3.014 20.484 8.219 1 94 98 MET A O 1
ATOM 782 N N . GLN A 1 99 ? 3.145 22.672 7.91 1 94.56 99 GLN A N 1
ATOM 783 C CA . GLN A 1 99 ? 2.562 22.938 9.219 1 94.56 99 GLN A CA 1
ATOM 784 C C . GLN A 1 99 ? 1.116 22.469 9.289 1 94.56 99 GLN A C 1
ATOM 786 O O . GLN A 1 99 ? 0.719 21.812 10.258 1 94.56 99 GLN A O 1
ATOM 791 N N . HIS A 1 100 ? 0.371 22.797 8.242 1 94.81 100 HIS A N 1
ATOM 792 C CA . HIS A 1 100 ? -1.026 22.375 8.203 1 94.81 100 HIS A CA 1
ATOM 793 C C . HIS A 1 100 ? -1.148 20.859 8.094 1 94.81 100 HIS A C 1
ATOM 795 O O . HIS A 1 100 ? -2.014 20.25 8.727 1 94.81 100 HIS A O 1
ATOM 801 N N . LEU A 1 101 ? -0.313 20.25 7.344 1 96.44 101 LEU A N 1
ATOM 802 C CA . LEU A 1 101 ? -0.322 18.797 7.184 1 96.44 101 LEU A CA 1
ATOM 803 C C . LEU A 1 101 ? 0.048 18.109 8.492 1 96.44 101 LEU A C 1
ATOM 805 O O . LEU A 1 101 ? -0.528 17.062 8.836 1 96.44 101 LEU A O 1
ATOM 809 N N . LEU A 1 102 ? 0.988 18.703 9.211 1 96.81 102 LEU A N 1
ATOM 810 C CA . LEU A 1 102 ? 1.387 18.172 10.516 1 96.81 102 LEU A CA 1
ATOM 811 C C . LEU A 1 102 ? 0.202 18.141 11.469 1 96.81 102 LEU A C 1
ATOM 813 O O . LEU A 1 102 ? -0.043 17.125 12.125 1 96.81 102 LEU A O 1
ATOM 817 N N . VAL A 1 103 ? -0.509 19.172 11.539 1 96.56 103 VAL A N 1
ATOM 818 C CA . VAL A 1 103 ? -1.658 19.281 12.438 1 96.56 103 VAL A CA 1
ATOM 819 C C . VAL A 1 103 ? -2.715 18.25 12.039 1 96.56 103 VAL A C 1
ATOM 821 O O . VAL A 1 103 ? -3.277 17.562 12.891 1 96.56 103 VAL A O 1
ATOM 824 N N . ALA A 1 104 ? -2.955 18.109 10.773 1 97.25 104 ALA A N 1
ATOM 825 C CA . ALA A 1 104 ? -3.922 17.125 10.281 1 97.25 104 ALA A CA 1
ATOM 826 C C . ALA A 1 104 ? -3.465 15.703 10.57 1 97.25 104 ALA A C 1
ATOM 828 O O . ALA A 1 104 ? -4.254 14.875 11.047 1 97.25 104 ALA A O 1
ATOM 829 N N . ALA A 1 105 ? -2.215 15.453 10.258 1 97.5 105 ALA A N 1
ATOM 830 C CA . ALA A 1 105 ? -1.66 14.125 10.508 1 97.5 105 ALA A CA 1
ATOM 831 C C . ALA A 1 105 ? -1.807 13.734 11.977 1 97.5 105 ALA A C 1
ATOM 833 O O . ALA A 1 105 ? -2.135 12.586 12.289 1 97.5 105 ALA A O 1
ATOM 834 N N . ASN A 1 106 ? -1.562 14.672 12.859 1 96.19 106 ASN A N 1
ATOM 835 C CA . ASN A 1 106 ? -1.725 14.438 14.289 1 96.19 106 ASN A CA 1
ATOM 836 C C . ASN A 1 106 ? -3.184 14.172 14.648 1 96.19 106 ASN A C 1
ATOM 838 O O . ASN A 1 106 ? -3.48 13.258 15.414 1 96.19 106 ASN A O 1
ATOM 842 N N . ARG A 1 107 ? -4.016 14.891 14.133 1 96.12 107 ARG A N 1
ATOM 843 C CA . ARG A 1 107 ? -5.441 14.773 14.43 1 96.12 107 ARG A CA 1
ATOM 844 C C . ARG A 1 107 ? -5.98 13.414 14 1 96.12 107 ARG A C 1
ATOM 846 O O . ARG A 1 107 ? -6.809 12.82 14.703 1 96.12 107 ARG A O 1
ATOM 853 N N . TYR A 1 108 ? -5.496 12.914 12.914 1 96.88 108 TYR A N 1
ATOM 854 C CA . TYR A 1 108 ? -6.074 11.688 12.367 1 96.88 108 TYR A CA 1
ATOM 855 C C . TYR A 1 108 ? -5.195 10.484 12.68 1 96.88 108 TYR A C 1
ATOM 857 O O . TYR A 1 108 ? -5.391 9.406 12.125 1 96.88 108 TYR A O 1
ATOM 865 N N . GLY A 1 109 ? -4.266 10.68 13.453 1 96.62 109 GLY A N 1
ATOM 866 C CA . GLY A 1 109 ? -3.451 9.586 13.953 1 96.62 109 GLY A CA 1
ATOM 867 C C . GLY A 1 109 ? -2.57 8.961 12.891 1 96.62 109 GLY A C 1
ATOM 868 O O . GLY A 1 109 ? -2.379 7.742 12.859 1 96.62 109 GLY A O 1
ATOM 869 N N . LEU A 1 110 ? -2.053 9.711 11.945 1 97.25 110 LEU A N 1
ATOM 870 C CA . LEU A 1 110 ? -1.108 9.25 10.93 1 97.25 110 LEU A CA 1
ATOM 871 C C . LEU A 1 110 ? 0.33 9.484 11.383 1 97.25 110 LEU A C 1
ATOM 873 O O . LEU A 1 110 ? 0.965 10.453 10.961 1 97.25 110 LEU A O 1
ATOM 877 N N . GLU A 1 111 ? 0.818 8.539 12.094 1 95.31 111 GLU A N 1
ATOM 878 C CA . GLU A 1 111 ? 2.062 8.734 12.828 1 95.31 111 GLU A CA 1
ATOM 879 C C . GLU A 1 111 ? 3.236 8.961 11.875 1 95.31 111 GLU A C 1
ATOM 881 O O . GLU A 1 111 ? 4.039 9.875 12.078 1 95.31 111 GLU A O 1
ATOM 886 N N . ARG A 1 112 ? 3.379 8.141 10.898 1 95.94 112 ARG A N 1
ATOM 887 C CA . ARG A 1 112 ? 4.512 8.297 9.992 1 95.94 112 ARG A CA 1
ATOM 888 C C . ARG A 1 112 ? 4.438 9.625 9.242 1 95.94 112 ARG A C 1
ATOM 890 O O . ARG A 1 112 ? 5.453 10.289 9.047 1 95.94 112 ARG A O 1
ATOM 897 N N . LEU A 1 113 ? 3.27 9.961 8.781 1 96.56 113 LEU A N 1
ATOM 898 C CA . LEU A 1 113 ? 3.115 11.25 8.109 1 96.56 113 LEU A CA 1
ATOM 899 C C . LEU A 1 113 ? 3.51 12.398 9.039 1 96.56 113 LEU A C 1
ATOM 901 O O . LEU A 1 113 ? 4.18 13.344 8.609 1 96.56 113 LEU A O 1
ATOM 905 N N . LYS A 1 114 ? 3.051 12.305 10.242 1 96.06 114 LYS A N 1
ATOM 906 C CA . LYS A 1 114 ? 3.426 13.297 11.242 1 96.06 114 LYS A CA 1
ATOM 907 C C . LYS A 1 114 ? 4.941 13.422 11.352 1 96.06 114 LYS A C 1
ATOM 909 O O . LYS A 1 114 ? 5.48 14.531 11.336 1 96.06 114 LYS A O 1
ATOM 914 N N . LEU A 1 115 ? 5.625 12.359 11.406 1 95.25 115 LEU A N 1
ATOM 915 C CA . LEU A 1 115 ? 7.078 12.344 11.531 1 95.25 115 LEU A CA 1
ATOM 916 C C . LEU A 1 115 ? 7.738 12.953 10.305 1 95.25 115 LEU A C 1
ATOM 918 O O . LEU A 1 115 ? 8.711 13.703 10.43 1 95.25 115 LEU A O 1
ATOM 922 N N . VAL A 1 116 ? 7.234 12.594 9.156 1 93.69 116 VAL A N 1
ATOM 923 C CA . VAL A 1 116 ? 7.773 13.125 7.91 1 93.69 116 VAL A CA 1
ATOM 924 C C . VAL A 1 116 ? 7.648 14.648 7.898 1 93.69 116 VAL A C 1
ATOM 926 O O . VAL A 1 116 ? 8.602 15.352 7.543 1 93.69 116 VAL A O 1
ATOM 929 N N . CYS A 1 117 ? 6.508 15.148 8.312 1 94.5 117 CYS A N 1
ATOM 930 C CA . CYS A 1 117 ? 6.289 16.594 8.352 1 94.5 117 CYS A CA 1
ATOM 931 C C . CYS A 1 117 ? 7.211 17.266 9.359 1 94.5 117 CYS A C 1
ATOM 93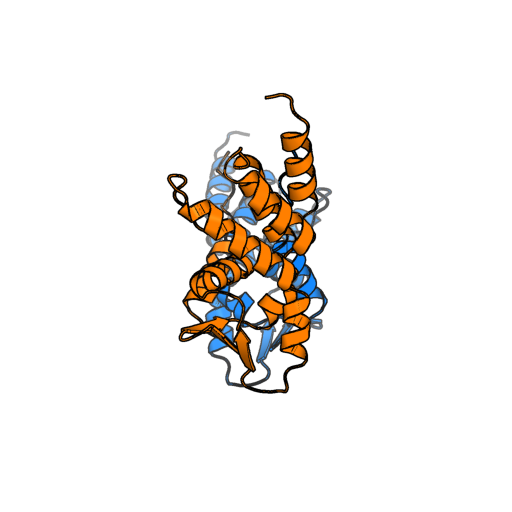3 O O . CYS A 1 117 ? 7.785 18.312 9.078 1 94.5 117 CYS A O 1
ATOM 935 N N . GLU A 1 118 ? 7.387 16.656 10.508 1 95.12 118 GLU A N 1
ATOM 936 C CA . GLU A 1 118 ? 8.289 17.219 11.508 1 95.12 118 GLU A CA 1
ATOM 937 C C . GLU A 1 118 ? 9.719 17.297 10.977 1 95.12 118 GLU A C 1
ATOM 939 O O . GLU A 1 118 ? 10.406 18.297 11.195 1 95.12 118 GLU A O 1
ATOM 944 N N . GLU A 1 119 ? 10.094 16.266 10.383 1 93.31 119 GLU A N 1
ATOM 945 C CA . GLU A 1 119 ? 11.453 16.234 9.844 1 93.31 119 GLU A CA 1
ATOM 946 C C . GLU A 1 119 ? 11.664 17.375 8.844 1 93.31 119 GLU A C 1
ATOM 948 O O . GLU A 1 119 ? 12.695 18.047 8.867 1 93.31 119 GLU A O 1
ATOM 953 N N . GLU A 1 120 ? 10.734 17.547 8.023 1 91.75 120 GLU A N 1
ATOM 954 C CA . GLU A 1 120 ? 10.844 18.625 7.031 1 91.75 120 GLU A CA 1
ATOM 955 C C . GLU A 1 120 ? 10.875 19.984 7.695 1 91.75 120 GLU A C 1
ATOM 957 O O . GLU A 1 120 ? 11.648 20.859 7.297 1 91.75 120 GLU A O 1
ATOM 962 N N . LEU A 1 121 ? 10.062 20.188 8.672 1 94.12 121 LEU A N 1
ATOM 963 C CA . LEU A 1 121 ? 9.977 21.469 9.367 1 94.12 121 LEU A CA 1
ATOM 964 C C . LEU A 1 121 ? 11.242 21.719 10.172 1 94.12 121 LEU A C 1
ATOM 966 O O . LEU A 1 121 ? 11.688 22.875 10.297 1 94.12 121 LEU A O 1
ATOM 970 N N . CYS A 1 122 ? 11.867 20.656 10.664 1 94.62 122 CYS A N 1
ATOM 971 C CA . CYS A 1 122 ? 13.094 20.797 11.438 1 94.62 122 CYS A CA 1
ATOM 972 C C . CYS A 1 122 ? 14.203 21.406 10.602 1 94.62 122 CYS A C 1
ATOM 974 O O . CYS A 1 122 ? 15.023 22.172 11.109 1 94.62 122 CYS A O 1
ATOM 976 N N . LYS A 1 123 ? 14.141 21.141 9.328 1 92.06 123 LYS A N 1
ATOM 977 C CA . LYS A 1 123 ? 15.164 21.641 8.422 1 92.06 123 LYS A CA 1
ATOM 978 C C . LYS A 1 123 ? 14.977 23.141 8.164 1 92.06 123 LYS A C 1
ATOM 980 O O . LYS A 1 123 ? 15.875 23.797 7.641 1 92.06 123 LYS A O 1
ATOM 985 N N . ARG A 1 124 ? 13.859 23.672 8.609 1 91.5 124 ARG A N 1
ATOM 986 C CA . ARG A 1 124 ? 13.5 25.016 8.203 1 91.5 124 ARG A CA 1
ATOM 987 C C . ARG A 1 124 ? 13.422 25.953 9.398 1 91.5 124 ARG A C 1
ATOM 989 O O . ARG A 1 124 ? 12.938 27.078 9.281 1 91.5 124 ARG A O 1
ATOM 996 N N . ILE A 1 125 ? 13.836 25.484 10.477 1 94.06 125 ILE A N 1
ATOM 997 C CA . ILE A 1 125 ? 13.82 26.312 11.672 1 94.06 125 ILE A CA 1
ATOM 998 C C . ILE A 1 125 ? 14.875 27.406 11.555 1 94.06 125 ILE A C 1
ATOM 1000 O O . ILE A 1 125 ? 16.031 27.125 11.25 1 94.06 125 ILE A O 1
ATOM 1004 N N . ASP A 1 126 ? 14.445 28.609 11.656 1 93.31 126 ASP A N 1
ATOM 1005 C CA . ASP A 1 126 ? 15.359 29.75 11.734 1 93.31 126 ASP A CA 1
ATOM 1006 C C . ASP A 1 126 ? 14.797 30.844 12.641 1 93.31 126 ASP A C 1
ATOM 1008 O O . ASP A 1 126 ? 13.828 30.609 13.359 1 93.31 126 ASP A O 1
ATOM 1012 N N . SER A 1 127 ? 15.469 32 12.594 1 94.5 127 SER A N 1
ATOM 1013 C CA . SER A 1 127 ? 15.102 33.062 13.531 1 94.5 127 SER A CA 1
ATOM 1014 C C . SER A 1 127 ? 13.703 33.594 13.234 1 94.5 127 SER A C 1
ATOM 1016 O O . SER A 1 127 ? 13.031 34.094 14.133 1 94.5 127 SER A O 1
ATOM 1018 N N . GLU A 1 128 ? 13.273 33.5 11.984 1 93.31 128 GLU A N 1
ATOM 1019 C CA . GLU A 1 128 ? 11.969 34 11.586 1 93.31 128 GLU A CA 1
ATOM 1020 C C . GLU A 1 128 ? 10.852 33 11.914 1 93.31 128 GLU A C 1
ATOM 1022 O O . GLU A 1 128 ? 9.719 33.406 12.172 1 93.31 128 GLU A O 1
ATOM 1027 N N . THR A 1 129 ? 11.18 31.688 12.023 1 93.44 129 THR A N 1
ATOM 1028 C CA . THR A 1 129 ? 10.148 30.672 12.117 1 93.44 129 THR A CA 1
ATOM 1029 C C . THR A 1 129 ? 10.133 30.047 13.516 1 93.44 129 THR A C 1
ATOM 1031 O O . THR A 1 129 ? 9.195 29.328 13.867 1 93.44 129 THR A O 1
ATOM 1034 N N . ILE A 1 130 ? 11.078 30.312 14.367 1 96 130 ILE A N 1
ATOM 1035 C CA . ILE A 1 130 ? 11.305 29.609 15.625 1 96 130 ILE A CA 1
ATOM 1036 C C . ILE A 1 130 ? 10.094 29.781 16.531 1 96 130 ILE A C 1
ATOM 1038 O O . ILE A 1 130 ? 9.68 28.828 17.219 1 96 130 ILE A O 1
ATOM 1042 N N . THR A 1 131 ? 9.516 30.938 16.609 1 95.12 131 THR A N 1
ATOM 1043 C CA . THR A 1 131 ? 8.383 31.172 17.5 1 95.12 131 THR A CA 1
ATOM 1044 C C . THR A 1 131 ? 7.164 30.375 17.062 1 95.12 131 THR A C 1
ATOM 1046 O O . THR A 1 131 ? 6.523 29.703 17.875 1 95.12 131 THR A O 1
ATOM 1049 N N . THR A 1 132 ? 6.914 30.406 15.828 1 93.38 132 THR A N 1
ATOM 1050 C CA . THR A 1 132 ? 5.766 29.688 15.273 1 93.38 132 THR A CA 1
ATOM 1051 C C . THR A 1 132 ? 5.957 28.188 15.383 1 93.38 132 THR A C 1
ATOM 1053 O O . THR A 1 132 ? 5.031 27.469 15.75 1 93.38 132 THR A O 1
ATOM 1056 N N . MET A 1 133 ? 7.133 27.734 15.141 1 95.75 133 MET A N 1
ATOM 1057 C CA . MET A 1 133 ? 7.441 26.312 15.188 1 95.75 133 MET A CA 1
ATOM 1058 C C . MET A 1 133 ? 7.344 25.781 16.609 1 95.75 133 MET A C 1
ATOM 1060 O O . MET A 1 133 ? 6.844 24.672 16.828 1 95.75 133 MET A O 1
ATOM 1064 N N . SER A 1 134 ? 7.836 26.578 17.516 1 96 134 SER A N 1
ATOM 1065 C CA . SER A 1 134 ? 7.77 26.172 18.922 1 96 134 SER A CA 1
ATOM 1066 C C . SER A 1 134 ? 6.324 26.047 19.391 1 96 134 SER A C 1
ATOM 1068 O O . SER A 1 134 ? 5.973 25.094 20.094 1 96 134 SER A O 1
ATOM 1070 N N . ALA A 1 135 ? 5.512 27 19 1 96.25 135 ALA A N 1
ATOM 1071 C CA . ALA A 1 135 ? 4.094 26.953 19.359 1 96.25 135 ALA A CA 1
ATOM 1072 C C . ALA A 1 135 ? 3.42 25.719 18.75 1 96.25 135 ALA A C 1
ATOM 1074 O O . ALA A 1 135 ? 2.641 25.031 19.406 1 96.25 135 ALA A O 1
ATOM 1075 N N . LEU A 1 136 ? 3.711 25.469 17.516 1 95.81 136 LEU A N 1
ATOM 1076 C CA . LEU A 1 136 ? 3.172 24.312 16.812 1 95.81 136 LEU A CA 1
ATOM 1077 C C . LEU A 1 136 ? 3.547 23.016 17.516 1 95.81 136 LEU A C 1
ATOM 1079 O O . LEU A 1 136 ? 2.689 22.156 17.766 1 95.81 136 LEU A O 1
ATOM 1083 N N . ALA A 1 137 ? 4.793 22.891 17.891 1 96.38 137 ALA A N 1
ATOM 1084 C CA . ALA A 1 137 ? 5.293 21.688 18.547 1 96.38 137 ALA A CA 1
ATOM 1085 C C . ALA A 1 137 ? 4.598 21.469 19.891 1 96.38 137 ALA A C 1
ATOM 1087 O O . ALA A 1 137 ? 4.234 20.344 20.234 1 96.38 137 ALA A O 1
ATOM 1088 N N . ASP A 1 138 ? 4.367 22.516 20.594 1 94.94 138 ASP A N 1
ATOM 1089 C CA . ASP A 1 138 ? 3.783 22.438 21.922 1 94.94 138 ASP A CA 1
ATOM 1090 C C . ASP A 1 138 ? 2.297 22.094 21.859 1 94.94 138 ASP A C 1
ATOM 1092 O O . ASP A 1 138 ? 1.789 21.328 22.672 1 94.94 138 ASP A O 1
ATOM 1096 N N . GLN A 1 139 ? 1.66 22.594 20.906 1 94.25 139 GLN A N 1
ATOM 1097 C CA . GLN A 1 139 ? 0.209 22.469 20.844 1 94.25 139 GLN A CA 1
ATOM 1098 C C . GLN A 1 139 ? -0.192 21.094 20.281 1 94.25 139 GLN A C 1
ATOM 1100 O O . GLN A 1 139 ? -1.278 20.594 20.578 1 94.25 139 GLN A O 1
ATOM 1105 N N . HIS A 1 140 ? 0.658 20.469 19.5 1 92.44 140 HIS A N 1
ATOM 1106 C CA . HIS A 1 140 ? 0.234 19.266 18.781 1 92.44 140 HIS A CA 1
ATOM 1107 C C . HIS A 1 140 ? 1.127 18.078 19.125 1 92.44 140 HIS A C 1
ATOM 1109 O O . HIS A 1 140 ? 1.224 17.125 18.344 1 92.44 140 HIS A O 1
ATOM 1115 N N . GLN A 1 141 ? 1.812 18.109 20.125 1 89.94 141 GLN A N 1
ATOM 1116 C CA . GLN A 1 141 ? 2.617 17 20.641 1 89.94 141 GLN A CA 1
ATOM 1117 C C . GLN A 1 141 ? 3.645 16.562 19.609 1 89.94 141 GLN A C 1
ATOM 1119 O O . GLN A 1 141 ? 3.781 15.359 19.344 1 89.94 141 GLN A O 1
ATOM 1124 N N . CYS A 1 142 ? 4.293 17.422 19 1 94.56 142 CYS A N 1
ATOM 1125 C CA . CYS A 1 142 ? 5.355 17.125 18.062 1 94.56 142 CYS A CA 1
ATOM 1126 C C . CYS A 1 142 ? 6.711 17.062 18.75 1 94.56 142 CYS A C 1
ATOM 1128 O O . CYS A 1 142 ? 7.449 18.047 18.766 1 94.56 142 CYS A O 1
ATOM 1130 N N . LYS A 1 143 ? 7.062 15.953 19.188 1 94.75 143 LYS A N 1
ATOM 1131 C CA . LYS A 1 143 ? 8.219 15.789 20.078 1 94.75 143 LYS A CA 1
ATOM 1132 C C . LYS A 1 143 ? 9.516 16.141 19.359 1 94.75 143 LYS A C 1
ATOM 1134 O O . LYS A 1 143 ? 10.367 16.844 19.906 1 94.75 143 LYS A O 1
ATOM 1139 N N . ARG A 1 144 ? 9.594 15.633 18.203 1 94.75 144 ARG A N 1
ATOM 1140 C CA . ARG A 1 144 ? 10.82 15.883 17.453 1 94.75 144 ARG A CA 1
ATOM 1141 C C . ARG A 1 144 ? 10.977 17.359 17.141 1 94.75 144 ARG A C 1
ATOM 1143 O O . ARG A 1 144 ? 12.07 17.922 17.266 1 94.75 144 ARG A O 1
ATOM 1150 N N . LEU A 1 145 ? 9.938 17.984 16.734 1 96.56 145 LEU A N 1
ATOM 1151 C CA . LEU A 1 145 ? 9.977 19.406 16.422 1 96.56 145 LEU A CA 1
ATOM 1152 C C . LEU A 1 145 ? 10.273 20.234 17.672 1 96.56 145 LEU A C 1
AT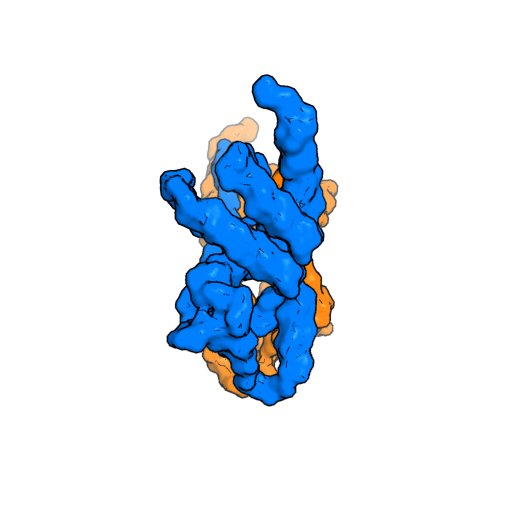OM 1154 O O . LEU A 1 145 ? 11.016 21.219 17.609 1 96.56 145 LEU A O 1
ATOM 1158 N N . LYS A 1 146 ? 9.75 19.828 18.766 1 96.56 146 LYS A N 1
ATOM 1159 C CA . LYS A 1 146 ? 9.992 20.516 20.031 1 96.56 146 LYS A CA 1
ATOM 1160 C C . LYS A 1 146 ? 11.469 20.484 20.422 1 96.56 146 LYS A C 1
ATOM 1162 O O . LYS A 1 146 ? 12.047 21.516 20.781 1 96.56 146 LYS A O 1
ATOM 1167 N N . VAL A 1 147 ? 11.992 19.375 20.297 1 96.75 147 VAL A N 1
ATOM 1168 C CA . VAL A 1 147 ? 13.406 19.188 20.641 1 96.75 147 VAL A CA 1
ATOM 1169 C C . VAL A 1 147 ? 14.273 20.047 19.719 1 96.75 147 VAL A C 1
ATOM 1171 O O . VAL A 1 147 ? 15.195 20.719 20.172 1 96.75 147 VAL A O 1
ATOM 1174 N N . ALA A 1 148 ? 13.969 20 18.484 1 96.5 148 ALA A N 1
ATOM 1175 C CA . ALA A 1 148 ? 14.727 20.781 17.516 1 96.5 148 ALA A CA 1
ATOM 1176 C C . ALA A 1 148 ? 14.633 22.281 17.828 1 96.5 148 ALA A C 1
ATOM 1178 O O . ALA A 1 148 ? 15.617 23 17.703 1 96.5 148 ALA A O 1
ATOM 1179 N N . CYS A 1 149 ? 13.484 22.734 18.203 1 96.38 149 CYS A N 1
ATOM 1180 C CA . CYS A 1 149 ? 13.281 24.125 18.547 1 96.38 149 CYS A CA 1
ATOM 1181 C C . CYS A 1 149 ? 14.094 24.5 19.797 1 96.38 149 CYS A C 1
ATOM 1183 O O . CYS A 1 149 ? 14.695 25.578 19.844 1 96.38 149 CYS A O 1
ATOM 1185 N N . MET A 1 150 ? 14.102 23.625 20.703 1 96.06 150 MET A N 1
ATOM 1186 C CA . MET A 1 150 ? 14.859 23.875 21.922 1 96.06 150 MET A CA 1
ATOM 1187 C C . MET A 1 150 ? 16.344 23.984 21.641 1 96.06 150 MET A C 1
ATOM 1189 O O . MET A 1 150 ? 17.031 24.859 22.172 1 96.06 150 MET A O 1
ATOM 1193 N N . LYS A 1 151 ? 16.812 23.109 20.812 1 96.25 151 LYS A N 1
ATOM 1194 C CA . LYS A 1 151 ? 18.219 23.125 20.422 1 96.25 151 LYS A CA 1
ATOM 1195 C C . LYS A 1 151 ? 18.578 24.438 19.719 1 96.25 151 LYS A C 1
ATOM 1197 O O . LYS A 1 151 ? 19.641 25.016 19.969 1 96.25 151 LYS A O 1
ATOM 1202 N N . PHE A 1 152 ? 17.781 24.859 18.906 1 95.62 152 PHE A N 1
ATOM 1203 C CA . PHE A 1 152 ? 18 26.094 18.172 1 95.62 152 PHE A CA 1
ATOM 1204 C C . PHE A 1 152 ? 18.062 27.281 19.125 1 95.62 152 PHE A C 1
ATOM 1206 O O . PHE A 1 152 ? 18.922 28.156 18.984 1 95.62 152 PHE A O 1
ATOM 1213 N N . LYS A 1 153 ? 17.203 27.297 20.078 1 94.25 153 LYS A N 1
ATOM 1214 C CA . LYS A 1 153 ? 17.125 28.391 21.047 1 94.25 153 LYS A CA 1
ATOM 1215 C C . LYS A 1 153 ? 18.375 28.422 21.938 1 94.25 153 LYS A C 1
ATOM 1217 O O . LYS A 1 153 ? 18.797 29.484 22.375 1 94.25 153 LYS A O 1
ATOM 1222 N N . SER A 1 154 ? 18.906 27.281 22.172 1 92.44 154 SER A N 1
ATOM 1223 C CA . SER A 1 154 ? 20.047 27.172 23.094 1 92.44 154 SER A CA 1
ATOM 1224 C C . SER A 1 154 ? 21.359 27.422 22.359 1 92.44 154 SER A C 1
ATOM 1226 O O . SER A 1 154 ? 22.406 27.594 23 1 92.44 154 SER A O 1
ATOM 1228 N N . SER A 1 155 ? 21.359 27.266 21.125 1 84.12 155 SER A N 1
ATOM 1229 C CA . SER A 1 155 ? 22.578 27.484 20.359 1 84.12 155 SER A CA 1
ATOM 1230 C C . SER A 1 155 ? 22.922 28.969 20.281 1 84.12 155 SER A C 1
ATOM 1232 O O . SER A 1 155 ? 22.062 29.812 20 1 84.12 155 SER A O 1
ATOM 1234 N N . PRO A 1 156 ? 24.172 29.469 20.891 1 70.56 156 PRO A N 1
ATOM 1235 C CA . PRO A 1 156 ? 24.625 30.859 20.812 1 70.56 156 PRO A CA 1
ATOM 1236 C C . PRO A 1 156 ? 24.609 31.422 19.391 1 70.56 156 PRO A C 1
ATOM 1238 O O . PRO A 1 156 ? 24.875 30.688 18.438 1 70.56 156 PRO A O 1
ATOM 1241 N N . LYS A 1 157 ? 23.953 32.562 19.141 1 58.88 157 LYS A N 1
ATOM 1242 C CA . LYS A 1 157 ? 23.953 33.281 17.859 1 58.88 157 LYS A CA 1
ATOM 1243 C C . LYS A 1 157 ? 25.375 33.688 17.453 1 58.88 157 LYS A C 1
ATOM 1245 O O . LYS A 1 157 ? 26.219 33.938 18.312 1 58.88 157 LYS A O 1
ATOM 1250 N N . MET B 1 1 ? 21.547 11.039 11.453 1 39.91 1 MET B N 1
ATOM 1251 C CA . MET B 1 1 ? 20.406 11.203 10.555 1 39.91 1 MET B CA 1
ATOM 1252 C C . MET B 1 1 ? 19.344 10.133 10.805 1 39.91 1 MET B C 1
ATOM 1254 O O . MET B 1 1 ? 19.641 8.938 10.688 1 39.91 1 MET B O 1
ATOM 1258 N N . ASP B 1 2 ? 18.359 10.422 11.664 1 56.09 2 ASP B N 1
ATOM 1259 C CA . ASP B 1 2 ? 17.391 9.461 12.203 1 56.09 2 ASP B CA 1
ATOM 1260 C C . ASP B 1 2 ? 16.719 8.672 11.078 1 56.09 2 ASP B C 1
ATOM 1262 O O . ASP B 1 2 ? 16.578 9.172 9.961 1 56.09 2 ASP B O 1
ATOM 1266 N N . GLU B 1 3 ? 16.891 7.359 11.102 1 63.22 3 GLU B N 1
ATOM 1267 C CA . GLU B 1 3 ? 16.281 6.434 10.148 1 63.22 3 GLU B CA 1
ATOM 1268 C C . GLU B 1 3 ? 14.883 6.902 9.742 1 63.22 3 GLU B C 1
ATOM 1270 O O . GLU B 1 3 ? 14.102 7.348 10.586 1 63.22 3 GLU B O 1
ATOM 1275 N N . PRO B 1 4 ? 14.812 7.191 8.422 1 70.62 4 PRO B N 1
ATOM 1276 C CA . PRO B 1 4 ? 13.469 7.59 7.992 1 70.62 4 PRO B CA 1
ATOM 1277 C C . PRO B 1 4 ? 12.375 6.672 8.539 1 70.62 4 PRO B C 1
ATOM 1279 O O . PRO B 1 4 ? 12.617 5.484 8.773 1 70.62 4 PRO B O 1
ATOM 1282 N N . PRO B 1 5 ? 11.406 7.246 9.031 1 77.25 5 PRO B N 1
ATOM 1283 C CA . PRO B 1 5 ? 10.305 6.418 9.523 1 77.25 5 PRO B CA 1
ATOM 1284 C C . PRO B 1 5 ? 9.914 5.312 8.547 1 77.25 5 PRO B C 1
ATOM 1286 O O . PRO B 1 5 ? 9.938 5.523 7.332 1 77.25 5 PRO B O 1
ATOM 1289 N N . SER B 1 6 ? 9.766 4.117 9.016 1 86 6 SER B N 1
ATOM 1290 C CA . SER B 1 6 ? 9.445 2.945 8.203 1 86 6 SER B CA 1
ATOM 1291 C C . SER B 1 6 ? 8.078 3.082 7.547 1 86 6 SER B C 1
ATOM 1293 O O . SER B 1 6 ? 7.176 3.705 8.102 1 86 6 SER B O 1
ATOM 1295 N N . LEU B 1 7 ? 7.918 2.549 6.359 1 89.75 7 LEU B N 1
ATOM 1296 C CA . LEU B 1 7 ? 6.637 2.516 5.664 1 89.75 7 LEU B CA 1
ATOM 1297 C C . LEU B 1 7 ? 5.621 1.683 6.438 1 89.75 7 LEU B C 1
ATOM 1299 O O . LEU B 1 7 ? 5.98 0.688 7.07 1 89.75 7 LEU B O 1
ATOM 1303 N N . GLU B 1 8 ? 4.414 2.15 6.438 1 94.38 8 GLU B N 1
ATOM 1304 C CA . GLU B 1 8 ? 3.387 1.513 7.254 1 94.38 8 GLU B CA 1
ATOM 1305 C C . GLU B 1 8 ? 2.27 0.941 6.387 1 94.38 8 GLU B C 1
ATOM 1307 O O . GLU B 1 8 ? 1.472 0.124 6.848 1 94.38 8 GLU B O 1
ATOM 1312 N N . LEU B 1 9 ? 2.211 1.309 5.18 1 95.69 9 LEU B N 1
ATOM 1313 C CA . LEU B 1 9 ? 1.088 0.932 4.328 1 95.69 9 LEU B CA 1
ATOM 1314 C C . LEU B 1 9 ? 0.956 -0.584 4.242 1 95.69 9 LEU B C 1
ATOM 1316 O O . LEU B 1 9 ? -0.129 -1.13 4.457 1 95.69 9 LEU B O 1
ATOM 1320 N N . HIS B 1 10 ? 2.033 -1.25 4 1 95.44 10 HIS B N 1
ATOM 1321 C CA . HIS B 1 10 ? 2.014 -2.695 3.812 1 95.44 10 HIS B CA 1
ATOM 1322 C C . HIS B 1 10 ? 1.513 -3.408 5.062 1 95.44 10 HIS B C 1
ATOM 1324 O O . HIS B 1 10 ? 0.671 -4.305 4.977 1 95.44 10 HIS B O 1
ATOM 1330 N N . SER B 1 11 ? 2.062 -2.984 6.18 1 95.81 11 SER B N 1
ATOM 1331 C CA . SER B 1 11 ? 1.668 -3.627 7.43 1 95.81 11 SER B CA 1
ATOM 1332 C C . SER B 1 11 ? 0.207 -3.342 7.758 1 95.81 11 SER B C 1
ATOM 1334 O O . SER B 1 11 ? -0.481 -4.188 8.336 1 95.81 11 SER B O 1
ATOM 1336 N N . HIS B 1 12 ? -0.254 -2.164 7.465 1 97.31 12 HIS B N 1
ATOM 1337 C CA . HIS B 1 12 ? -1.656 -1.834 7.691 1 97.31 12 HIS B CA 1
ATOM 1338 C C . HIS B 1 12 ? -2.57 -2.678 6.809 1 97.31 12 HIS B C 1
ATOM 1340 O O . HIS B 1 12 ? -3.609 -3.16 7.262 1 97.31 12 HIS B O 1
ATOM 1346 N N . LEU B 1 13 ? -2.193 -2.873 5.586 1 97.38 13 LEU B N 1
ATOM 1347 C CA . LEU B 1 13 ? -3.002 -3.68 4.68 1 97.38 13 LEU B CA 1
ATOM 1348 C C . LEU B 1 13 ? -2.955 -5.152 5.07 1 97.38 13 LEU B C 1
ATOM 1350 O O . LEU B 1 13 ? -3.938 -5.879 4.902 1 97.38 13 LEU B O 1
ATOM 1354 N N . GLU B 1 14 ? -1.826 -5.566 5.551 1 97 14 GLU B N 1
ATOM 1355 C CA . GLU B 1 14 ? -1.737 -6.926 6.078 1 97 14 GLU B CA 1
ATOM 1356 C C . GLU B 1 14 ? -2.721 -7.141 7.223 1 97 14 GLU B C 1
ATOM 1358 O O . GLU B 1 14 ? -3.434 -8.148 7.258 1 97 14 GLU B O 1
ATOM 1363 N N . ARG B 1 15 ? -2.717 -6.234 8.102 1 96.94 15 ARG B N 1
ATOM 1364 C CA . ARG B 1 15 ? -3.637 -6.316 9.234 1 96.94 15 ARG B CA 1
ATOM 1365 C C . ARG B 1 15 ? -5.086 -6.289 8.758 1 96.94 15 ARG B C 1
ATOM 1367 O O . ARG B 1 15 ? -5.941 -6.98 9.32 1 96.94 15 ARG B O 1
ATOM 1374 N N . MET B 1 16 ? -5.32 -5.457 7.777 1 97.25 16 MET B N 1
ATOM 1375 C CA . MET B 1 16 ? -6.66 -5.383 7.199 1 97.25 16 MET B CA 1
ATOM 1376 C C . MET B 1 16 ? -7.105 -6.75 6.691 1 97.25 16 MET B C 1
ATOM 1378 O O . MET B 1 16 ? -8.242 -7.16 6.922 1 97.25 16 MET B O 1
ATOM 1382 N N . LEU B 1 17 ? -6.215 -7.445 6.023 1 97.56 17 LEU B N 1
ATOM 1383 C CA . LEU B 1 17 ? -6.512 -8.781 5.523 1 97.56 17 LEU B CA 1
ATOM 1384 C C . LEU B 1 17 ? -6.754 -9.758 6.672 1 97.56 17 LEU B C 1
ATOM 1386 O O . LEU B 1 17 ? -7.719 -10.523 6.652 1 97.56 17 LEU B O 1
ATOM 1390 N N . GLU B 1 18 ? -5.945 -9.711 7.66 1 96.56 18 GLU B N 1
ATOM 1391 C CA . GLU B 1 18 ? -6.016 -10.625 8.797 1 96.56 18 GLU B CA 1
ATOM 1392 C C . GLU B 1 18 ? -7.297 -10.414 9.594 1 96.56 18 GLU B C 1
ATOM 1394 O O . GLU B 1 18 ? -7.938 -11.375 10.023 1 96.56 18 GLU B O 1
ATOM 1399 N N . ASP B 1 19 ? -7.656 -9.117 9.781 1 94.94 19 ASP B N 1
ATOM 1400 C CA . ASP B 1 19 ? -8.844 -8.781 10.555 1 94.94 19 ASP B CA 1
ATOM 1401 C C . ASP B 1 19 ? -10.117 -9.125 9.789 1 94.94 19 ASP B C 1
ATOM 1403 O O . ASP B 1 19 ? -11.133 -9.484 10.391 1 94.94 19 ASP B O 1
ATOM 1407 N N . GLY B 1 20 ? -10.125 -8.922 8.523 1 94.62 20 GLY B N 1
ATOM 1408 C CA . GLY B 1 20 ? -11.258 -9.266 7.672 1 94.62 20 GLY B CA 1
ATOM 1409 C C . GLY B 1 20 ? -12.406 -8.281 7.781 1 94.62 20 GLY B C 1
ATOM 1410 O O . GLY B 1 20 ? -13.461 -8.484 7.172 1 94.62 20 GLY B O 1
ATOM 1411 N N . ARG B 1 21 ? -12.25 -7.262 8.594 1 89.88 21 ARG B N 1
ATOM 1412 C CA . ARG B 1 21 ? -13.32 -6.281 8.719 1 89.88 21 ARG B CA 1
ATOM 1413 C C . ARG B 1 21 ? -13.586 -5.582 7.391 1 89.88 21 ARG B C 1
ATOM 1415 O O . ARG B 1 21 ? -12.656 -5.129 6.723 1 89.88 21 ARG B O 1
ATOM 1422 N N . GLY B 1 22 ? -14.836 -5.625 6.977 1 89.44 22 GLY B N 1
ATOM 1423 C CA . GLY B 1 22 ? -15.219 -4.953 5.746 1 89.44 22 GLY B CA 1
ATOM 1424 C C . GLY B 1 22 ? -15.031 -5.812 4.512 1 89.44 22 GLY B C 1
ATOM 1425 O O . GLY B 1 22 ? -15.273 -5.359 3.391 1 89.44 22 GLY B O 1
ATOM 1426 N N . ALA B 1 23 ? -14.484 -6.98 4.715 1 93.38 23 ALA B N 1
ATOM 1427 C CA . ALA B 1 23 ? -14.414 -7.895 3.578 1 93.38 23 ALA B CA 1
ATOM 1428 C C . ALA B 1 23 ? -15.781 -8.055 2.918 1 93.38 23 ALA B C 1
ATOM 1430 O O . ALA B 1 23 ? -16.797 -8.148 3.602 1 93.38 23 ALA B O 1
ATOM 1431 N N . ASP B 1 24 ? -15.805 -8.117 1.54 1 92 24 ASP B N 1
ATOM 1432 C CA . ASP B 1 24 ? -17.078 -8.156 0.833 1 92 24 ASP B CA 1
ATOM 1433 C C . ASP B 1 24 ? -17.078 -9.227 -0.255 1 92 24 ASP B C 1
ATOM 1435 O O . ASP B 1 24 ? -17.984 -9.289 -1.082 1 92 24 ASP B O 1
ATOM 1439 N N . VAL B 1 25 ? -16.078 -10.039 -0.302 1 95 25 VAL B N 1
ATOM 1440 C CA . VAL B 1 25 ? -16.016 -11.172 -1.213 1 95 25 VAL B CA 1
ATOM 1441 C C . VAL B 1 25 ? -15.414 -12.383 -0.494 1 95 25 VAL B C 1
ATOM 1443 O O . VAL B 1 25 ? -14.5 -12.234 0.315 1 95 25 VAL B O 1
ATOM 1446 N N . THR B 1 26 ? -15.938 -13.5 -0.791 1 96.06 26 THR B N 1
ATOM 1447 C CA . THR B 1 26 ? -15.43 -14.758 -0.26 1 96.06 26 THR B CA 1
ATOM 1448 C C . THR B 1 26 ? -15.008 -15.688 -1.392 1 96.06 26 THR B C 1
ATOM 1450 O O . THR B 1 26 ? -15.805 -16 -2.279 1 96.06 26 THR B O 1
ATOM 1453 N N . PHE B 1 27 ? -13.781 -16.141 -1.306 1 96.62 27 PHE B N 1
ATOM 1454 C CA . PHE B 1 27 ? -13.266 -17.109 -2.266 1 96.62 27 PHE B CA 1
ATOM 1455 C C . PHE B 1 27 ? -13.297 -18.516 -1.688 1 96.62 27 PHE B C 1
ATOM 1457 O O . PHE B 1 27 ? -12.852 -18.75 -0.562 1 96.62 27 PHE B O 1
ATOM 1464 N N . SER B 1 28 ? -13.82 -19.359 -2.455 1 97.31 28 SER B N 1
ATOM 1465 C CA . SER B 1 28 ? -13.789 -20.781 -2.104 1 97.31 28 SER B CA 1
ATOM 1466 C C . SER B 1 28 ? -12.719 -21.516 -2.895 1 97.31 28 SER B C 1
ATOM 1468 O O . SER B 1 28 ? -12.789 -21.594 -4.125 1 97.31 28 SER B O 1
ATOM 1470 N N . VAL B 1 29 ? -11.742 -22.016 -2.248 1 97.56 29 VAL B N 1
ATOM 1471 C CA . VAL B 1 29 ? -10.641 -22.766 -2.83 1 97.56 29 VAL B CA 1
ATOM 1472 C C . VAL B 1 29 ? -10.586 -24.172 -2.213 1 97.56 29 VAL B C 1
ATOM 1474 O O . VAL B 1 29 ? -10.141 -24.328 -1.074 1 97.56 29 VAL B O 1
ATOM 1477 N N . ALA B 1 30 ? -11.023 -25.125 -3.043 1 95.19 30 ALA B N 1
ATOM 1478 C CA . ALA B 1 30 ? -11.234 -26.469 -2.52 1 95.19 30 ALA B CA 1
ATOM 1479 C C . ALA B 1 30 ? -12.125 -26.438 -1.284 1 95.19 30 ALA B C 1
ATOM 1481 O O . ALA B 1 30 ? -13.281 -26.016 -1.356 1 95.19 30 ALA B O 1
ATOM 1482 N N . ASN B 1 31 ? -11.633 -26.703 -0.053 1 93.12 31 ASN B N 1
ATOM 1483 C CA . ASN B 1 31 ? -12.438 -26.75 1.159 1 93.12 31 ASN B CA 1
ATOM 1484 C C . ASN B 1 31 ? -12.125 -25.594 2.098 1 93.12 31 ASN B C 1
ATOM 1486 O O . ASN B 1 31 ? -12.406 -25.656 3.295 1 93.12 31 ASN B O 1
ATOM 1490 N N . GLN B 1 32 ? -11.602 -24.594 1.498 1 97.19 32 GLN B N 1
ATOM 1491 C CA . GLN B 1 32 ? -11.25 -23.438 2.312 1 97.19 32 GLN B CA 1
ATOM 1492 C C . GLN B 1 32 ? -11.867 -22.156 1.756 1 97.19 32 GLN B C 1
ATOM 1494 O O . GLN B 1 32 ? -12.023 -22.016 0.541 1 97.19 32 GLN B O 1
ATOM 1499 N N . GLU B 1 33 ? -12.188 -21.328 2.707 1 97.38 33 GLU B N 1
ATOM 1500 C CA . GLU B 1 33 ? -12.742 -20.031 2.332 1 97.38 33 GLU B CA 1
ATOM 1501 C C . GLU B 1 33 ? -11.797 -18.891 2.723 1 97.38 33 GLU B C 1
ATOM 1503 O O . GLU B 1 33 ? -11.18 -18.938 3.789 1 97.38 33 GLU B O 1
ATOM 1508 N N . PHE B 1 34 ? -11.656 -17.922 1.839 1 97.62 34 PHE B N 1
ATOM 1509 C CA . PHE B 1 34 ? -10.867 -16.719 2.066 1 97.62 34 PHE B CA 1
ATOM 1510 C C . PHE B 1 34 ? -11.703 -15.469 1.851 1 97.62 34 PHE B C 1
ATOM 1512 O O . PHE B 1 34 ? -12.281 -15.281 0.78 1 97.62 34 PHE B O 1
ATOM 1519 N N . ARG B 1 35 ? -11.781 -14.641 2.879 1 96.56 35 ARG B N 1
ATOM 1520 C CA . ARG B 1 35 ? -12.469 -13.359 2.758 1 96.56 35 ARG B CA 1
ATOM 1521 C C . ARG B 1 35 ? -11.508 -12.25 2.365 1 96.56 35 ARG B C 1
ATOM 1523 O O . ARG B 1 35 ? -10.359 -12.219 2.822 1 96.56 35 ARG B O 1
ATOM 1530 N N . ALA B 1 36 ? -11.945 -11.367 1.527 1 97 36 ALA B N 1
ATOM 1531 C CA . ALA B 1 36 ? -11.07 -10.305 1.038 1 97 36 ALA B CA 1
ATOM 1532 C C . ALA B 1 36 ? -11.875 -9.055 0.672 1 97 36 ALA B C 1
ATOM 1534 O O . ALA B 1 36 ? -13.094 -9.023 0.854 1 97 36 ALA B O 1
ATOM 1535 N N . HIS B 1 37 ? -11.266 -8.023 0.34 1 95.19 37 HIS B N 1
ATOM 1536 C CA . HIS B 1 37 ? -11.852 -6.746 -0.043 1 95.19 37 HIS B CA 1
ATOM 1537 C C . HIS B 1 37 ? -11.812 -6.555 -1.555 1 95.19 37 HIS B C 1
ATOM 1539 O O . HIS B 1 37 ? -10.75 -6.297 -2.129 1 95.19 37 HIS B O 1
ATOM 1545 N N . SER B 1 38 ? -12.938 -6.598 -2.221 1 94.62 38 SER B N 1
ATOM 1546 C CA . SER B 1 38 ? -13.039 -6.73 -3.67 1 94.62 38 SER B CA 1
ATOM 1547 C C . SER B 1 38 ? -12.391 -5.555 -4.387 1 94.62 38 SER B C 1
ATOM 1549 O O . SER B 1 38 ? -11.727 -5.734 -5.414 1 94.62 38 SER B O 1
ATOM 1551 N N . PHE B 1 39 ? -12.547 -4.312 -3.832 1 92.31 39 PHE B N 1
ATOM 1552 C CA . PHE B 1 39 ? -12.047 -3.152 -4.562 1 92.31 39 PHE B CA 1
ATOM 1553 C C . PHE B 1 39 ? -10.531 -3.098 -4.508 1 92.31 39 PHE B C 1
ATOM 1555 O O . PHE B 1 39 ? -9.883 -2.621 -5.449 1 92.31 39 PHE B O 1
ATOM 1562 N N . LEU B 1 40 ? -9.898 -3.518 -3.402 1 96.19 40 LEU B N 1
ATOM 1563 C CA . LEU B 1 40 ? -8.445 -3.635 -3.363 1 96.19 40 LEU B CA 1
ATOM 1564 C C . LEU B 1 40 ? -7.957 -4.656 -4.383 1 96.19 40 LEU B C 1
ATOM 1566 O O . LEU B 1 40 ? -7.008 -4.391 -5.129 1 96.19 40 LEU B O 1
ATOM 1570 N N . LEU B 1 41 ? -8.617 -5.805 -4.422 1 97.06 41 LEU B N 1
ATOM 1571 C CA . LEU B 1 41 ? -8.258 -6.852 -5.367 1 97.06 41 LEU B CA 1
ATOM 1572 C C . LEU B 1 41 ? -8.383 -6.355 -6.805 1 97.06 41 LEU B C 1
ATOM 1574 O O . LEU B 1 41 ? -7.496 -6.59 -7.629 1 97.06 41 LEU B O 1
ATOM 1578 N N . ALA B 1 42 ? -9.477 -5.672 -7.074 1 96 42 ALA B N 1
ATOM 1579 C CA . ALA B 1 42 ? -9.742 -5.152 -8.414 1 96 42 ALA B CA 1
ATOM 1580 C C . ALA B 1 42 ? -8.695 -4.121 -8.82 1 96 42 ALA B C 1
ATOM 1582 O O . ALA B 1 42 ? -8.336 -4.023 -10 1 96 42 ALA B O 1
ATOM 1583 N N . ALA B 1 43 ? -8.227 -3.355 -7.863 1 96.56 43 ALA B N 1
ATOM 1584 C CA . ALA B 1 43 ? -7.215 -2.34 -8.156 1 96.56 43 ALA B CA 1
ATOM 1585 C C . ALA B 1 43 ? -5.879 -2.982 -8.516 1 96.56 43 ALA B C 1
ATOM 1587 O O . ALA B 1 43 ? -5.098 -2.414 -9.281 1 96.56 43 ALA B O 1
ATOM 1588 N N . ARG B 1 44 ? -5.625 -4.141 -7.969 1 97.5 44 ARG B N 1
ATOM 1589 C CA . ARG B 1 44 ? -4.312 -4.758 -8.094 1 97.5 44 ARG B CA 1
ATOM 1590 C C . ARG B 1 44 ? -4.285 -5.75 -9.258 1 97.5 44 ARG B C 1
ATOM 1592 O O . ARG B 1 44 ? -3.225 -6.016 -9.828 1 97.5 44 ARG B O 1
ATOM 1599 N N . SER B 1 45 ? -5.434 -6.281 -9.641 1 97.94 45 SER B N 1
ATOM 1600 C CA . SER B 1 45 ? -5.527 -7.324 -10.656 1 97.94 45 SER B CA 1
ATOM 1601 C C . SER B 1 45 ? -6.648 -7.031 -11.648 1 97.94 45 SER B C 1
ATOM 1603 O O . SER B 1 45 ? -7.824 -7.074 -11.289 1 97.94 45 SER B O 1
ATOM 1605 N N . PRO B 1 46 ? -6.332 -6.863 -12.883 1 96.81 46 PRO B N 1
ATOM 1606 C CA . PRO B 1 46 ? -7.379 -6.637 -13.883 1 96.81 46 PRO B CA 1
ATOM 1607 C C . PRO B 1 46 ? -8.32 -7.828 -14.031 1 96.81 46 PRO B C 1
ATOM 1609 O O . PRO B 1 46 ? -9.516 -7.648 -14.297 1 96.81 46 PRO B O 1
ATOM 1612 N N . VAL B 1 47 ? -7.855 -8.961 -13.891 1 96.25 47 VAL B N 1
ATOM 1613 C CA . VAL B 1 47 ? -8.672 -10.164 -14.023 1 96.25 47 VAL B CA 1
ATOM 1614 C C . VAL B 1 47 ? -9.672 -10.234 -12.867 1 96.25 47 VAL B C 1
ATOM 1616 O O . VAL B 1 47 ? -10.852 -10.508 -13.078 1 96.25 47 VAL B O 1
ATOM 1619 N N . LEU B 1 48 ? -9.18 -9.992 -11.688 1 95.75 48 LEU B N 1
ATOM 1620 C CA . LEU B 1 48 ? -10.102 -9.977 -10.562 1 95.75 48 LEU B CA 1
ATOM 1621 C C . LEU B 1 48 ? -11.086 -8.82 -10.68 1 95.75 48 LEU B C 1
ATOM 1623 O O . LEU B 1 48 ? -12.242 -8.945 -10.273 1 95.75 48 LEU B O 1
ATOM 1627 N N . ALA B 1 49 ? -10.594 -7.711 -11.227 1 94.94 49 ALA B N 1
ATOM 1628 C CA . ALA B 1 49 ? -11.5 -6.59 -11.461 1 94.94 49 ALA B CA 1
ATOM 1629 C C . ALA B 1 49 ? -12.672 -7.012 -12.336 1 94.94 49 ALA B C 1
ATOM 1631 O O . ALA B 1 49 ? -13.836 -6.758 -11.992 1 94.94 49 ALA B O 1
ATOM 1632 N N . ALA B 1 50 ? -12.375 -7.68 -13.398 1 93.62 50 ALA B N 1
ATOM 1633 C CA . ALA B 1 50 ? -13.414 -8.133 -14.32 1 93.62 50 ALA B CA 1
ATOM 1634 C C . ALA B 1 50 ? -14.336 -9.148 -13.656 1 93.62 50 ALA B C 1
ATOM 1636 O O . ALA B 1 50 ? -15.555 -9.047 -13.758 1 93.62 50 ALA B O 1
ATOM 1637 N N . GLN B 1 51 ? -13.781 -10.031 -12.984 1 91.19 51 GLN B N 1
ATOM 1638 C CA . GLN B 1 51 ? -14.539 -11.109 -12.359 1 91.19 51 GLN B CA 1
ATOM 1639 C C . GLN B 1 51 ? -15.453 -10.57 -11.258 1 91.19 51 GLN B C 1
ATOM 1641 O O . GLN B 1 51 ? -16.594 -11.008 -11.133 1 91.19 51 GLN B O 1
ATOM 1646 N N . LEU B 1 52 ? -14.977 -9.656 -10.5 1 91.25 52 LEU B N 1
ATOM 1647 C CA . LEU B 1 52 ? -15.703 -9.18 -9.328 1 91.25 52 LEU B CA 1
ATOM 1648 C C . LEU B 1 52 ? -16.734 -8.125 -9.719 1 91.25 52 LEU B C 1
ATOM 1650 O O . LEU B 1 52 ? -17.781 -8 -9.078 1 91.25 52 LEU B O 1
ATOM 1654 N N . PHE B 1 53 ? -16.453 -7.258 -10.641 1 85.75 53 PHE B N 1
ATOM 1655 C CA . PHE B 1 53 ? -17.391 -6.203 -11.016 1 85.75 53 PHE B CA 1
ATOM 1656 C C . PHE B 1 53 ? -18.484 -6.75 -11.938 1 85.75 53 PHE B C 1
ATOM 1658 O O . PHE B 1 53 ? -19.516 -6.105 -12.133 1 85.75 53 PHE B O 1
ATOM 1665 N N . ASP B 1 54 ? -18.234 -7.879 -12.523 1 79.38 54 ASP B N 1
ATOM 1666 C CA . ASP B 1 54 ? -19.281 -8.57 -13.266 1 79.38 54 ASP B CA 1
ATOM 1667 C C . ASP B 1 54 ? -20.312 -9.18 -12.328 1 79.38 54 ASP B C 1
ATOM 1669 O O . ASP B 1 54 ? -21.453 -9.406 -12.719 1 79.38 54 ASP B O 1
ATOM 1673 N N . LEU B 1 55 ? -19.781 -9.422 -11.219 1 70.38 55 LEU B N 1
ATOM 1674 C CA . LEU B 1 55 ? -20.672 -10.062 -10.25 1 70.38 55 LEU B CA 1
ATOM 1675 C C . LEU B 1 55 ? -21.719 -9.078 -9.734 1 70.38 55 LEU B C 1
ATOM 1677 O O . LEU B 1 55 ? -21.469 -7.871 -9.68 1 70.38 55 LEU B O 1
ATOM 1681 N N . MET B 1 56 ? -23.047 -9.484 -9.688 1 61.41 56 MET B N 1
ATOM 1682 C CA . MET B 1 56 ? -24.188 -8.695 -9.258 1 61.41 56 MET B CA 1
ATOM 1683 C C . MET B 1 56 ? -23.953 -8.102 -7.875 1 61.41 56 MET B C 1
ATOM 1685 O O . MET B 1 56 ? -23.062 -8.539 -7.152 1 61.41 56 MET B O 1
ATOM 1689 N N . GLU B 1 57 ? -24.859 -7.07 -7.57 1 64.06 57 GLU B N 1
ATOM 1690 C CA . GLU B 1 57 ? -24.938 -6.375 -6.285 1 64.06 57 GLU B CA 1
ATOM 1691 C C . GLU B 1 57 ? -25.234 -7.352 -5.148 1 64.06 57 GLU B C 1
ATOM 1693 O O . GLU B 1 57 ? -25.953 -8.336 -5.336 1 64.06 57 GLU B O 1
ATOM 1698 N N . GLY B 1 58 ? -24.422 -7.523 -4.004 1 66.81 58 GLY B N 1
ATOM 1699 C CA . GLY B 1 58 ? -24.547 -8.375 -2.832 1 66.81 58 GLY B CA 1
ATOM 1700 C C . GLY B 1 58 ? -23.234 -9.039 -2.439 1 66.81 58 GLY B C 1
ATOM 1701 O O . GLY B 1 58 ? -22.156 -8.594 -2.838 1 66.81 58 GLY B O 1
ATOM 1702 N N . VAL B 1 59 ? -23.516 -10.078 -1.674 1 66.12 59 VAL B N 1
ATOM 1703 C CA . VAL B 1 59 ? -22.391 -10.867 -1.186 1 66.12 59 VAL B CA 1
ATOM 1704 C C . VAL B 1 59 ? -21.734 -11.609 -2.348 1 66.12 59 VAL B C 1
ATOM 1706 O O . VAL B 1 59 ? -22.391 -12.391 -3.043 1 66.12 59 VAL B O 1
ATOM 1709 N N . ARG B 1 60 ? -20.484 -11.383 -2.646 1 82.69 60 ARG B N 1
ATOM 1710 C CA . ARG B 1 60 ? -19.734 -11.977 -3.746 1 82.69 60 ARG B CA 1
ATOM 1711 C C . ARG B 1 60 ? -19 -13.242 -3.295 1 82.69 60 ARG B C 1
ATOM 1713 O O . ARG B 1 60 ? -18.281 -13.227 -2.301 1 82.69 60 ARG B O 1
ATOM 1720 N N . ARG B 1 61 ? -19.438 -14.328 -3.91 1 89.31 61 ARG B N 1
ATOM 1721 C CA . ARG B 1 61 ? -18.734 -15.586 -3.719 1 89.31 61 ARG B CA 1
ATOM 1722 C C . ARG B 1 61 ? -18.094 -16.062 -5.02 1 89.31 61 ARG B C 1
ATOM 1724 O O . ARG B 1 61 ? -18.75 -16.062 -6.07 1 89.31 61 ARG B O 1
ATOM 1731 N N . VAL B 1 62 ? -16.812 -16.422 -4.957 1 93.62 62 VAL B N 1
ATOM 1732 C CA . VAL B 1 62 ? -16.062 -16.844 -6.137 1 93.62 62 VAL B CA 1
ATOM 1733 C C . VAL B 1 62 ? -15.414 -18.203 -5.887 1 93.62 62 VAL B C 1
ATOM 1735 O O . VAL B 1 62 ? -14.719 -18.391 -4.887 1 93.62 62 VAL B O 1
ATOM 1738 N N . GLU B 1 63 ? -15.617 -19.078 -6.77 1 94.44 63 GLU B N 1
ATOM 1739 C CA . GLU B 1 63 ? -14.977 -20.391 -6.691 1 94.44 63 GLU B CA 1
ATOM 1740 C C . GLU B 1 63 ? -13.672 -20.406 -7.48 1 94.44 63 GLU B C 1
ATOM 1742 O O . GLU B 1 63 ? -13.641 -20.031 -8.656 1 94.44 63 GLU B O 1
ATOM 1747 N N . ILE B 1 64 ? -12.656 -20.875 -6.809 1 95.56 64 ILE B N 1
ATOM 1748 C CA . ILE B 1 64 ? -11.344 -21.031 -7.43 1 95.56 64 ILE B CA 1
ATOM 1749 C C . I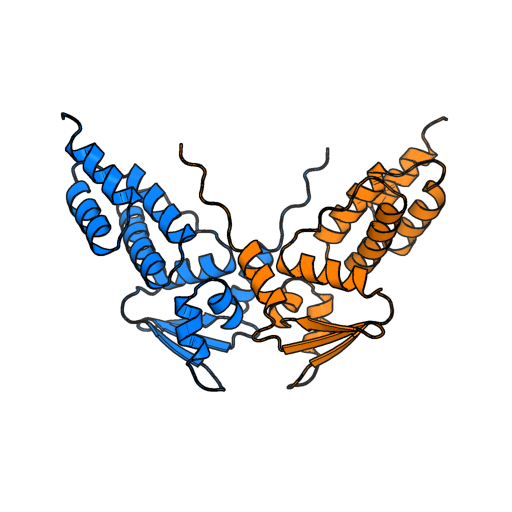L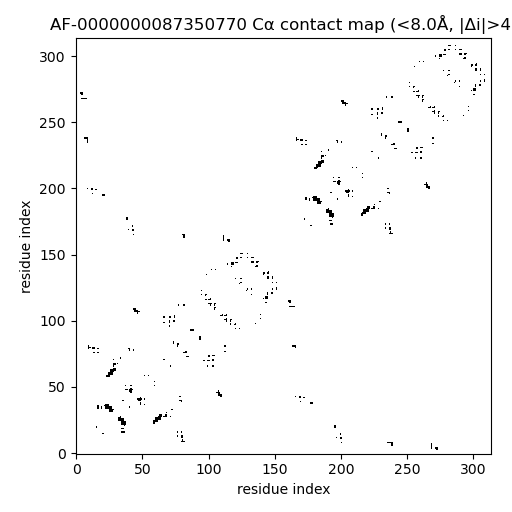E B 1 64 ? -11.023 -22.516 -7.609 1 95.56 64 ILE B C 1
ATOM 1751 O O . ILE B 1 64 ? -10.922 -23.25 -6.629 1 95.56 64 ILE B O 1
ATOM 1755 N N . VAL B 1 65 ? -10.789 -23.016 -8.75 1 92.38 65 VAL B N 1
ATOM 1756 C CA . VAL B 1 65 ? -10.672 -24.453 -8.992 1 92.38 65 VAL B CA 1
ATOM 1757 C C . VAL B 1 65 ? -9.227 -24.797 -9.352 1 92.38 65 VAL B C 1
ATOM 1759 O O . VAL B 1 65 ? -8.773 -25.922 -9.102 1 92.38 65 VAL B O 1
ATOM 1762 N N . ASP B 1 66 ? -8.406 -24.031 -9.883 1 89.44 66 ASP B N 1
ATOM 1763 C CA . ASP B 1 66 ? -7.117 -24.422 -10.43 1 89.44 66 ASP B CA 1
ATOM 1764 C C . ASP B 1 66 ? -5.965 -23.859 -9.609 1 89.44 66 ASP B C 1
ATOM 1766 O O . ASP B 1 66 ? -4.848 -23.703 -10.109 1 89.44 66 ASP B O 1
ATOM 1770 N N . VAL B 1 67 ? -6.25 -23.562 -8.375 1 95.94 67 VAL B N 1
ATOM 1771 C CA . VAL B 1 67 ? -5.215 -23.047 -7.488 1 95.94 67 VAL B CA 1
ATOM 1772 C C . VAL B 1 67 ? -5.32 -23.719 -6.125 1 95.94 67 VAL B C 1
ATOM 1774 O O . VAL B 1 67 ? -6.414 -23.844 -5.566 1 95.94 67 VAL B O 1
ATOM 1777 N N . GLU B 1 68 ? -4.215 -24.203 -5.633 1 95.69 68 GLU B N 1
ATOM 1778 C CA . GLU B 1 68 ? -4.191 -24.781 -4.289 1 95.69 68 GLU B CA 1
ATOM 1779 C C . GLU B 1 68 ? -4.438 -23.703 -3.229 1 95.69 68 GLU B C 1
ATOM 1781 O O . GLU B 1 68 ? -3.998 -22.562 -3.373 1 95.69 68 GLU B O 1
ATOM 1786 N N . PRO B 1 69 ? -5.039 -24.125 -2.084 1 96.62 69 PRO B N 1
ATOM 1787 C CA . PRO B 1 69 ? -5.359 -23.141 -1.035 1 96.62 69 PRO B CA 1
ATOM 1788 C C . PRO B 1 69 ? -4.125 -22.406 -0.518 1 96.62 69 PRO B C 1
ATOM 1790 O O . PRO B 1 69 ? -4.164 -21.188 -0.32 1 96.62 69 PRO B O 1
ATOM 1793 N N . ALA B 1 70 ? -3.043 -23.125 -0.369 1 94.69 70 ALA B N 1
ATOM 1794 C CA . ALA B 1 70 ? -1.833 -22.484 0.15 1 94.69 70 ALA B CA 1
ATOM 1795 C C . ALA B 1 70 ? -1.277 -21.469 -0.841 1 94.69 70 ALA B C 1
ATOM 1797 O O . ALA B 1 70 ? -0.78 -20.422 -0.442 1 94.69 70 ALA B O 1
ATOM 1798 N N . ILE B 1 71 ? -1.342 -21.781 -2.123 1 96 71 ILE B N 1
ATOM 1799 C CA . ILE B 1 71 ? -0.866 -20.891 -3.174 1 96 71 ILE B CA 1
ATOM 1800 C C . ILE B 1 71 ? -1.775 -19.672 -3.26 1 96 71 ILE B C 1
ATOM 1802 O O . ILE B 1 71 ? -1.296 -18.531 -3.367 1 96 71 ILE B O 1
ATOM 1806 N N . PHE B 1 72 ? -3.064 -19.922 -3.088 1 97.69 72 PHE B N 1
ATOM 1807 C CA . PHE B 1 72 ? -4.02 -18.828 -3.119 1 97.69 72 PHE B CA 1
ATOM 1808 C C . PHE B 1 72 ? -3.787 -17.875 -1.954 1 97.69 72 PHE B C 1
ATOM 1810 O O . PHE B 1 72 ? -3.82 -16.641 -2.127 1 97.69 72 PHE B O 1
ATOM 1817 N N . LYS B 1 73 ? -3.602 -18.438 -0.821 1 96.75 73 LYS B N 1
ATOM 1818 C CA . LYS B 1 73 ? -3.336 -17.641 0.375 1 96.75 73 LYS B CA 1
ATOM 1819 C C . LYS B 1 73 ? -2.105 -16.766 0.187 1 96.75 73 LYS B C 1
ATOM 1821 O O . LYS B 1 73 ? -2.117 -15.586 0.558 1 96.75 73 LYS B O 1
ATOM 1826 N N . MET B 1 74 ? -1.064 -17.281 -0.399 1 96.25 74 MET B N 1
ATOM 1827 C CA . MET B 1 74 ? 0.153 -16.516 -0.666 1 96.25 74 MET B CA 1
ATOM 1828 C C . MET B 1 74 ? -0.114 -15.398 -1.664 1 96.25 74 MET B C 1
ATOM 1830 O O . MET B 1 74 ? 0.34 -14.266 -1.472 1 96.25 74 MET B O 1
ATOM 1834 N N . MET B 1 75 ? -0.815 -15.734 -2.684 1 97.81 75 MET B N 1
ATOM 1835 C CA . MET B 1 75 ? -1.148 -14.742 -3.699 1 97.81 75 MET B CA 1
ATOM 1836 C C . MET B 1 75 ? -1.99 -13.617 -3.105 1 97.81 75 MET B C 1
ATOM 1838 O O . MET B 1 75 ? -1.73 -12.445 -3.363 1 97.81 75 MET B O 1
ATOM 1842 N N . LEU B 1 76 ? -2.979 -14.008 -2.307 1 97.94 76 LEU B N 1
ATOM 1843 C CA . LEU B 1 76 ? -3.838 -13.023 -1.648 1 97.94 76 LEU B CA 1
ATOM 1844 C C . LEU B 1 76 ? -3.023 -12.109 -0.744 1 97.94 76 LEU B C 1
ATOM 1846 O O . LEU B 1 76 ? -3.191 -10.883 -0.782 1 97.94 76 LEU B O 1
ATOM 1850 N N . HIS B 1 77 ? -2.178 -12.719 0.02 1 97.44 77 HIS B N 1
ATOM 1851 C CA . HIS B 1 77 ? -1.287 -11.938 0.873 1 97.44 77 HIS B CA 1
ATOM 1852 C C . HIS B 1 77 ? -0.446 -10.969 0.051 1 97.44 77 HIS B C 1
ATOM 1854 O O . HIS B 1 77 ? -0.298 -9.797 0.421 1 97.44 77 HIS B O 1
ATOM 1860 N N . TYR B 1 78 ? 0.046 -11.406 -1.036 1 97.81 78 TYR B N 1
ATOM 1861 C CA . TYR B 1 78 ? 0.845 -10.562 -1.917 1 97.81 78 TYR B CA 1
ATOM 1862 C C . TYR B 1 78 ? 0.031 -9.375 -2.422 1 97.81 78 TYR B C 1
ATOM 1864 O O . TYR B 1 78 ? 0.54 -8.258 -2.506 1 97.81 78 TYR B O 1
ATOM 1872 N N . ILE B 1 79 ? -1.16 -9.68 -2.787 1 98.44 79 ILE B N 1
ATOM 1873 C CA . ILE B 1 79 ? -2.004 -8.625 -3.342 1 98.44 79 ILE B CA 1
ATOM 1874 C C . ILE B 1 79 ? -2.148 -7.488 -2.328 1 98.44 79 ILE B C 1
ATOM 1876 O O . ILE B 1 79 ? -2.146 -6.312 -2.699 1 98.44 79 ILE B O 1
ATOM 1880 N N . TYR B 1 80 ? -2.223 -7.812 -1.077 1 97.69 80 TYR B N 1
ATOM 1881 C CA . TYR B 1 80 ?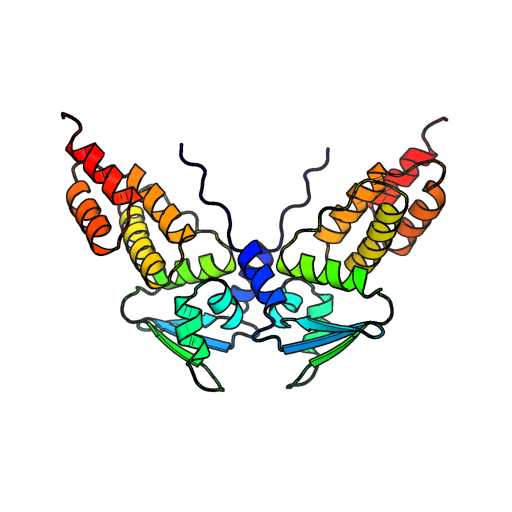 -2.393 -6.801 -0.038 1 97.69 80 TYR B CA 1
ATOM 1882 C C . TYR B 1 80 ? -1.068 -6.117 0.276 1 97.69 80 TYR B C 1
ATOM 1884 O O . TYR B 1 80 ? -1.03 -4.91 0.523 1 97.69 80 TYR B O 1
ATOM 1892 N N . THR B 1 81 ? 0.035 -6.859 0.249 1 96.12 81 THR B N 1
ATOM 1893 C CA . THR B 1 81 ? 1.236 -6.359 0.909 1 96.12 81 THR B CA 1
ATOM 1894 C C . THR B 1 81 ? 2.379 -6.207 -0.092 1 96.12 81 THR B C 1
ATOM 1896 O O . THR B 1 81 ? 3.389 -5.562 0.204 1 96.12 81 THR B O 1
ATOM 1899 N N . GLU B 1 82 ? 2.256 -6.852 -1.179 1 95.69 82 GLU B N 1
ATOM 1900 C CA . GLU B 1 82 ? 3.307 -6.898 -2.189 1 95.69 82 GLU B CA 1
ATOM 1901 C C . GLU B 1 82 ? 4.559 -7.59 -1.653 1 95.69 82 GLU B C 1
ATOM 1903 O O . GLU B 1 82 ? 5.68 -7.227 -2.02 1 95.69 82 GLU B O 1
ATOM 1908 N N . SER B 1 83 ? 4.34 -8.484 -0.709 1 93 83 SER B N 1
ATOM 1909 C CA . SER B 1 83 ? 5.426 -9.266 -0.127 1 93 83 SER B CA 1
ATOM 1910 C C . SER B 1 83 ? 5.094 -10.758 -0.124 1 93 83 SER B C 1
ATOM 1912 O O . SER B 1 83 ? 3.922 -11.133 -0.119 1 93 83 SER B O 1
ATOM 1914 N N . LEU B 1 84 ? 6.141 -11.531 -0.253 1 91.12 84 LEU B N 1
ATOM 1915 C CA . LEU B 1 84 ? 6.012 -12.977 -0.134 1 91.12 84 LEU B CA 1
ATOM 1916 C C . LEU B 1 84 ? 6.617 -13.469 1.176 1 91.12 84 LEU B C 1
ATOM 1918 O O . LEU B 1 84 ? 7.582 -12.891 1.676 1 91.12 84 LEU B O 1
ATOM 1922 N N . PRO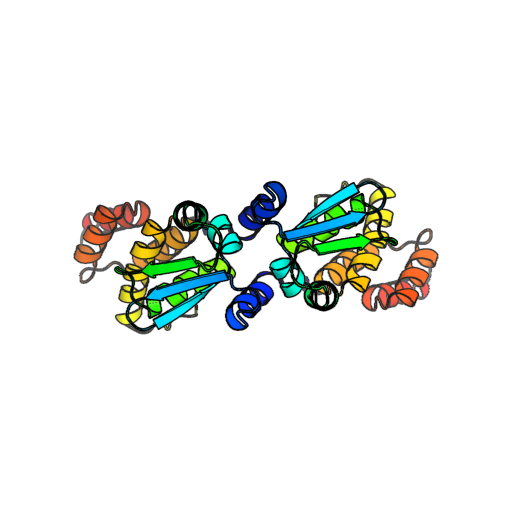 B 1 85 ? 5.98 -14.438 1.819 1 81 85 PRO B N 1
ATOM 1923 C CA . PRO B 1 85 ? 6.594 -14.992 3.027 1 81 85 PRO B CA 1
ATOM 1924 C C . PRO B 1 85 ? 7.988 -15.562 2.775 1 81 85 PRO B C 1
ATOM 1926 O O . PRO B 1 85 ? 8.305 -15.945 1.646 1 81 85 PRO B O 1
ATOM 1929 N N . PRO B 1 86 ? 8.734 -15.406 3.945 1 75.69 86 PRO B N 1
ATOM 1930 C CA . PRO B 1 86 ? 10.047 -16.047 3.793 1 75.69 86 PRO B CA 1
ATOM 1931 C C . PRO B 1 86 ? 9.953 -17.547 3.52 1 75.69 86 PRO B C 1
ATOM 1933 O O . PRO B 1 86 ? 9.086 -18.219 4.082 1 75.69 86 PRO B O 1
ATOM 1936 N N . TYR B 1 87 ? 10.359 -17.953 2.426 1 63.53 87 TYR B N 1
ATOM 1937 C CA . TYR B 1 87 ? 10.375 -19.375 2.145 1 63.53 87 TYR B CA 1
ATOM 1938 C C . TYR B 1 87 ? 11.75 -19.969 2.424 1 63.53 87 TYR B C 1
ATOM 1940 O O . TYR B 1 87 ? 12.773 -19.297 2.291 1 63.53 87 TYR B O 1
ATOM 1948 N N . ASP B 1 88 ? 11.773 -20.984 3.279 1 57.31 88 ASP B N 1
ATOM 1949 C CA . ASP B 1 88 ? 12.977 -21.734 3.594 1 57.31 88 ASP B CA 1
ATOM 1950 C C . ASP B 1 88 ? 13.617 -22.297 2.326 1 57.31 88 ASP B C 1
ATOM 1952 O O . ASP B 1 88 ? 12.922 -22.828 1.458 1 57.31 88 ASP B O 1
ATOM 1956 N N . ASP B 1 89 ? 14.781 -21.656 1.939 1 56.41 89 ASP B N 1
ATOM 1957 C CA . ASP B 1 89 ? 15.562 -22.078 0.775 1 56.41 89 ASP B CA 1
ATOM 1958 C C . ASP B 1 89 ? 15.734 -23.594 0.734 1 56.41 89 ASP B C 1
ATOM 1960 O O . ASP B 1 89 ? 16.266 -24.125 -0.24 1 56.41 89 ASP B O 1
ATOM 1964 N N . GLN B 1 90 ? 15.734 -24.078 1.858 1 50.59 90 GLN B N 1
ATOM 1965 C CA . GLN B 1 90 ? 16.422 -25.359 1.955 1 50.59 90 GLN B CA 1
ATOM 1966 C C . GLN B 1 90 ? 15.727 -26.438 1.118 1 50.59 90 GLN B C 1
ATOM 1968 O O . GLN B 1 90 ? 16.312 -27.469 0.814 1 50.59 90 GLN B O 1
ATOM 1973 N N . GLY B 1 91 ? 14.672 -26.281 0.297 1 52.25 91 GLY B N 1
ATOM 1974 C CA . GLY B 1 91 ? 14.383 -27.578 -0.296 1 52.25 91 GLY B CA 1
ATOM 1975 C C . GLY B 1 91 ? 13.367 -27.5 -1.426 1 52.25 91 GLY B C 1
ATOM 1976 O O . GLY B 1 91 ? 12.93 -26.406 -1.802 1 52.25 91 GLY B O 1
ATOM 1977 N N . GLY B 1 92 ? 13.258 -28.609 -2.311 1 55.53 92 GLY B N 1
ATOM 1978 C CA . GLY B 1 92 ? 12.359 -29.016 -3.383 1 55.53 92 GLY B CA 1
ATOM 1979 C C . GLY B 1 92 ? 10.977 -28.406 -3.266 1 55.53 92 GLY B C 1
ATOM 1980 O O . GLY B 1 92 ? 10.359 -28.062 -4.273 1 55.53 92 GLY B O 1
ATOM 1981 N N . ASN B 1 93 ? 10.672 -27.953 -2.117 1 70.19 93 ASN B N 1
ATOM 1982 C CA . ASN B 1 93 ? 9.336 -27.453 -1.829 1 70.19 93 ASN B CA 1
ATOM 1983 C C . ASN B 1 93 ? 9.188 -25.984 -2.242 1 70.19 93 ASN B C 1
ATOM 1985 O O . ASN B 1 93 ? 8.141 -25.578 -2.75 1 70.19 93 ASN B O 1
ATOM 1989 N N . ASN B 1 94 ? 10.281 -25.297 -2.385 1 84.38 94 ASN B N 1
ATOM 1990 C CA . ASN B 1 94 ? 10.219 -23.891 -2.75 1 84.38 94 ASN B CA 1
ATOM 1991 C C . ASN B 1 94 ? 10.055 -23.703 -4.254 1 84.38 94 ASN B C 1
ATOM 1993 O O . ASN B 1 94 ? 9.312 -22.828 -4.699 1 84.38 94 ASN B O 1
ATOM 1997 N N . ILE B 1 95 ? 10.656 -24.672 -4.953 1 89.25 95 ILE B N 1
ATOM 1998 C CA . ILE B 1 95 ? 10.547 -24.609 -6.406 1 89.25 95 ILE B CA 1
ATOM 1999 C C . ILE B 1 95 ? 9.102 -24.875 -6.828 1 89.25 95 ILE B C 1
ATOM 2001 O O . ILE B 1 95 ? 8.555 -24.156 -7.668 1 89.25 95 ILE B O 1
ATOM 2005 N N . ARG B 1 96 ? 8.586 -25.875 -6.238 1 90.31 96 ARG B N 1
ATOM 2006 C CA . ARG B 1 96 ? 7.199 -26.219 -6.543 1 90.31 96 ARG B CA 1
ATOM 2007 C C . ARG B 1 96 ? 6.258 -25.062 -6.215 1 90.31 96 ARG B C 1
ATOM 2009 O O . ARG B 1 96 ? 5.359 -24.75 -6.996 1 90.31 96 ARG B O 1
ATOM 2016 N N . VAL B 1 97 ? 6.504 -24.5 -5.082 1 93.12 97 VAL B N 1
ATOM 2017 C CA . VAL B 1 97 ? 5.668 -23.391 -4.641 1 93.12 97 VAL B CA 1
ATOM 2018 C C . VAL B 1 97 ? 5.777 -22.234 -5.633 1 93.12 97 VAL B C 1
ATOM 2020 O O . VAL B 1 97 ? 4.766 -21.672 -6.055 1 93.12 97 VAL B O 1
ATOM 2023 N N . MET B 1 98 ? 6.957 -21.969 -6.07 1 94.06 98 MET B N 1
ATOM 2024 C CA . MET B 1 98 ? 7.18 -20.859 -6.988 1 94.06 98 MET B CA 1
ATOM 2025 C C . MET B 1 98 ? 6.562 -21.141 -8.352 1 94.06 98 MET B C 1
ATOM 2027 O O . MET B 1 98 ? 6.062 -20.234 -9.016 1 94.06 98 MET B O 1
ATOM 2031 N N . GLN B 1 99 ? 6.598 -22.375 -8.734 1 94.56 99 GLN B N 1
ATOM 2032 C CA . GLN B 1 99 ? 5.98 -22.75 -10 1 94.56 99 GLN B CA 1
ATOM 2033 C C . GLN B 1 99 ? 4.473 -22.547 -9.961 1 94.56 99 GLN B C 1
ATOM 2035 O O . GLN B 1 99 ? 3.893 -21.984 -10.898 1 94.56 99 GLN B O 1
ATOM 2040 N N . HIS B 1 100 ? 3.885 -22.984 -8.875 1 94.81 100 HIS B N 1
ATOM 2041 C CA . HIS B 1 100 ? 2.441 -22.828 -8.727 1 94.81 100 HIS B CA 1
ATOM 2042 C C . HIS B 1 100 ? 2.059 -21.359 -8.594 1 94.81 100 HIS B C 1
ATOM 2044 O O . HIS B 1 100 ? 1.055 -20.922 -9.164 1 94.81 100 HIS B O 1
ATOM 2050 N N . LEU B 1 101 ? 2.822 -20.609 -7.902 1 96.44 101 LEU B N 1
ATOM 2051 C CA . LEU B 1 101 ? 2.562 -19.188 -7.73 1 96.44 101 LEU B CA 1
ATOM 2052 C C . LEU B 1 101 ? 2.705 -18.438 -9.055 1 96.44 101 LEU B C 1
ATOM 2054 O O . LEU B 1 101 ? 1.929 -17.531 -9.352 1 96.44 101 LEU B O 1
ATOM 2058 N N . LEU B 1 102 ? 3.682 -18.875 -9.852 1 96.88 102 LEU B N 1
ATOM 2059 C CA . LEU B 1 102 ? 3.881 -18.281 -11.164 1 96.88 102 LEU B CA 1
ATOM 2060 C C . LEU B 1 102 ? 2.645 -18.469 -12.039 1 96.88 102 LEU B C 1
ATOM 2062 O O . LEU B 1 102 ? 2.174 -17.516 -12.664 1 96.88 102 LEU B O 1
ATOM 2066 N N . VAL B 1 103 ? 2.125 -19.609 -12.062 1 96.56 103 VAL B N 1
ATOM 2067 C CA . VAL B 1 103 ? 0.951 -19.922 -12.867 1 96.56 103 VAL B CA 1
ATOM 2068 C C . VAL B 1 103 ? -0.241 -19.094 -12.391 1 96.56 103 VAL B C 1
ATOM 2070 O O . VAL B 1 103 ? -0.977 -18.531 -13.203 1 96.56 103 VAL B O 1
ATOM 2073 N N . ALA B 1 104 ? -0.409 -19 -11.109 1 97.25 104 ALA B N 1
ATOM 2074 C CA . ALA B 1 104 ? -1.497 -18.203 -10.539 1 97.25 104 ALA B CA 1
ATOM 2075 C C . ALA B 1 104 ? -1.326 -16.734 -10.852 1 97.25 104 ALA B C 1
ATOM 2077 O O . ALA B 1 104 ? -2.281 -16.062 -11.25 1 97.25 104 ALA B O 1
ATOM 2078 N N . ALA B 1 105 ? -0.124 -16.25 -10.633 1 97.5 105 ALA B N 1
ATOM 2079 C CA . ALA B 1 105 ? 0.166 -14.852 -10.906 1 97.5 105 ALA B CA 1
ATOM 2080 C C . ALA B 1 105 ? -0.154 -14.5 -12.359 1 97.5 105 ALA B C 1
ATOM 2082 O O . ALA B 1 105 ? -0.702 -13.43 -12.641 1 97.5 105 ALA B O 1
ATOM 2083 N N . ASN B 1 106 ? 0.186 -15.391 -13.25 1 96.25 106 ASN B N 1
ATOM 2084 C CA . ASN B 1 106 ? -0.12 -15.195 -14.664 1 96.25 106 ASN B CA 1
ATOM 2085 C C . ASN B 1 106 ? -1.625 -15.203 -14.922 1 96.25 106 ASN B C 1
ATOM 2087 O O . ASN B 1 106 ? -2.139 -14.359 -15.656 1 96.25 106 ASN B O 1
ATOM 2091 N N . ARG B 1 107 ? -2.275 -16.047 -14.352 1 96.19 107 ARG B N 1
ATOM 2092 C CA . ARG B 1 107 ? -3.715 -16.188 -14.547 1 96.19 107 ARG B CA 1
ATOM 2093 C C . ARG B 1 107 ? -4.457 -14.945 -14.07 1 96.19 107 ARG B C 1
ATOM 2095 O O . ARG B 1 107 ? -5.426 -14.516 -14.703 1 96.19 107 ARG B O 1
ATOM 2102 N N . TYR B 1 108 ? -3.994 -14.375 -13.016 1 96.88 108 TYR B N 1
ATOM 2103 C CA . TYR B 1 108 ? -4.734 -13.266 -12.422 1 96.88 108 TYR B CA 1
ATOM 2104 C C . TYR B 1 108 ? -4.113 -11.93 -12.789 1 96.88 108 TYR B C 1
ATOM 2106 O O . TYR B 1 108 ? -4.457 -10.898 -12.211 1 96.88 108 TYR B O 1
ATOM 2114 N N . GLY B 1 109 ? -3.221 -11.961 -13.633 1 96.69 109 GLY B N 1
ATOM 2115 C CA . GLY B 1 109 ? -2.656 -10.734 -14.18 1 96.69 109 GLY B CA 1
ATOM 2116 C C . GLY B 1 109 ? -1.82 -9.961 -13.18 1 96.69 109 GLY B C 1
ATOM 2117 O O . GLY B 1 109 ? -1.846 -8.727 -13.164 1 96.69 109 GLY B O 1
ATOM 2118 N N . LEU B 1 110 ? -1.11 -10.602 -12.281 1 97.19 110 LEU B N 1
ATOM 2119 C CA . LEU B 1 110 ? -0.193 -9.977 -11.336 1 97.19 110 LEU B CA 1
ATOM 2120 C C . LEU B 1 110 ? 1.228 -9.953 -11.891 1 97.19 110 LEU B C 1
ATOM 2122 O O . LEU B 1 110 ? 2.057 -10.789 -11.516 1 97.19 110 LEU B O 1
ATOM 2126 N N . GLU B 1 111 ? 1.482 -8.93 -12.641 1 95.31 111 GLU B N 1
ATOM 2127 C CA . GLU B 1 111 ? 2.688 -8.906 -13.469 1 95.31 111 GLU B CA 1
ATOM 2128 C C . GLU B 1 111 ? 3.947 -8.906 -12.602 1 95.31 111 GLU B C 1
ATOM 2130 O O . GLU B 1 111 ? 4.883 -9.664 -12.859 1 95.31 111 GLU B O 1
ATOM 2135 N N . ARG B 1 112 ? 4.008 -8.07 -11.625 1 95.88 112 ARG B N 1
ATOM 2136 C CA . ARG B 1 112 ? 5.215 -8.016 -10.805 1 95.88 112 ARG B CA 1
ATOM 2137 C C . ARG B 1 112 ? 5.434 -9.328 -10.055 1 95.88 112 ARG B C 1
ATOM 2139 O O . ARG B 1 112 ? 6.566 -9.797 -9.938 1 95.88 112 ARG B O 1
ATOM 2146 N N . LEU B 1 113 ? 4.379 -9.867 -9.516 1 96.56 113 LEU B N 1
ATOM 2147 C CA . LEU B 1 113 ? 4.508 -11.156 -8.844 1 96.56 113 LEU B CA 1
ATOM 2148 C C . LEU B 1 113 ? 5.035 -12.219 -9.805 1 96.56 113 LEU B C 1
ATOM 2150 O O . LEU B 1 113 ? 5.898 -13.023 -9.438 1 96.56 113 LEU B O 1
ATOM 2154 N N . LYS B 1 114 ? 4.48 -12.211 -10.977 1 96.12 114 LYS B N 1
ATOM 2155 C CA . LYS B 1 114 ? 4.957 -13.133 -12.008 1 96.12 114 LYS B CA 1
ATOM 2156 C C . LYS B 1 114 ? 6.457 -12.984 -12.227 1 96.12 114 LYS B C 1
ATOM 2158 O O . LYS B 1 114 ? 7.188 -13.977 -12.258 1 96.12 114 LYS B O 1
ATOM 2163 N N . LEU B 1 115 ? 6.938 -11.805 -12.328 1 95.25 115 LEU B N 1
ATOM 2164 C CA . LEU B 1 115 ? 8.352 -11.531 -12.562 1 95.25 115 LEU B CA 1
ATOM 2165 C C . LEU B 1 115 ? 9.203 -12.008 -11.391 1 95.25 115 LEU B C 1
ATOM 2167 O O . LEU B 1 115 ? 10.281 -12.57 -11.586 1 95.25 115 LEU B O 1
ATOM 2171 N N . VAL B 1 116 ? 8.711 -11.742 -10.195 1 93.75 116 VAL B N 1
ATOM 2172 C CA . VAL B 1 116 ? 9.43 -12.164 -8.992 1 93.75 116 VAL B CA 1
ATOM 2173 C C . VAL B 1 116 ? 9.586 -13.68 -8.984 1 93.75 116 VAL B C 1
ATOM 2175 O O . VAL B 1 116 ? 10.664 -14.203 -8.703 1 93.75 116 VAL B O 1
ATOM 2178 N N . CYS B 1 117 ? 8.531 -14.383 -9.32 1 94.56 117 CYS B N 1
ATOM 2179 C CA . CYS B 1 117 ? 8.57 -15.836 -9.344 1 94.56 117 CYS B CA 1
ATOM 2180 C C . CYS B 1 117 ? 9.523 -16.344 -10.43 1 94.56 117 CYS B C 1
ATOM 2182 O O . CYS B 1 117 ? 10.297 -17.266 -10.203 1 94.56 117 CYS B O 1
ATOM 2184 N N . GLU B 1 118 ? 9.492 -15.719 -11.594 1 95.25 118 GLU B N 1
ATOM 2185 C CA . GLU B 1 118 ? 10.406 -16.109 -12.664 1 95.25 118 GLU B CA 1
ATOM 2186 C C . GLU B 1 118 ? 11.859 -15.938 -12.234 1 95.25 118 GLU B C 1
ATOM 2188 O O . GLU B 1 118 ? 12.703 -16.797 -12.508 1 95.25 118 GLU B O 1
ATOM 2193 N N . GLU B 1 119 ? 12.102 -14.836 -11.656 1 93.38 119 GLU B N 1
ATOM 2194 C CA . GLU B 1 119 ? 13.469 -14.57 -11.211 1 93.38 119 GLU B CA 1
ATOM 2195 C C . GLU B 1 119 ? 13.953 -15.641 -10.234 1 93.38 119 GLU B C 1
ATOM 2197 O O . GLU B 1 119 ? 15.086 -16.109 -10.344 1 93.38 119 GLU B O 1
ATOM 2202 N N . GLU B 1 120 ? 13.133 -15.984 -9.359 1 91.81 120 GLU B N 1
ATOM 2203 C CA . GLU B 1 120 ? 13.5 -17 -8.391 1 91.81 120 GLU B CA 1
ATOM 2204 C C . GLU B 1 120 ? 13.727 -18.359 -9.062 1 91.81 120 GLU B C 1
ATOM 2206 O O . GLU B 1 120 ? 14.68 -19.062 -8.734 1 91.81 120 GLU B O 1
ATOM 2211 N N . LEU B 1 121 ? 12.891 -18.688 -9.969 1 94.25 121 LEU B N 1
ATOM 2212 C CA . LEU B 1 121 ? 12.992 -19.969 -10.664 1 94.25 121 LEU B CA 1
ATOM 2213 C C . LEU B 1 121 ? 14.227 -20 -11.57 1 94.25 121 LEU B C 1
ATOM 2215 O O . LEU B 1 121 ? 14.852 -21.047 -11.734 1 94.25 121 LEU B O 1
ATOM 2219 N N . CYS B 1 122 ? 14.602 -18.844 -12.102 1 94.69 122 CYS B N 1
ATOM 2220 C CA . CYS B 1 122 ? 15.773 -18.75 -12.961 1 94.69 122 CYS B CA 1
ATOM 2221 C C . CYS B 1 122 ? 17.031 -19.156 -12.211 1 94.69 122 CYS B C 1
ATOM 2223 O O . CYS B 1 122 ? 17.938 -19.766 -12.789 1 94.69 122 CYS B O 1
ATOM 2225 N N . LYS B 1 123 ? 17.016 -18.891 -10.93 1 92.19 123 LYS B N 1
ATOM 2226 C CA . LYS B 1 123 ? 18.188 -19.219 -10.102 1 92.19 123 LYS B CA 1
ATOM 2227 C C . LYS B 1 123 ? 18.281 -20.719 -9.852 1 92.19 123 LYS B C 1
ATOM 2229 O O . LYS B 1 123 ? 19.328 -21.203 -9.391 1 92.19 123 LYS B O 1
ATOM 2234 N N . ARG B 1 124 ? 17.25 -21.438 -10.227 1 91.62 124 ARG B N 1
ATOM 2235 C CA . ARG B 1 124 ? 17.172 -22.828 -9.797 1 91.62 124 ARG B CA 1
ATOM 2236 C C . ARG B 1 124 ? 17.172 -23.766 -11 1 91.62 124 ARG B C 1
ATOM 2238 O O . ARG B 1 124 ? 16.906 -24.969 -10.852 1 91.62 124 ARG B O 1
ATOM 2245 N N . ILE B 1 125 ? 17.406 -23.234 -12.086 1 94.12 125 ILE B N 1
ATOM 2246 C CA . ILE B 1 125 ? 17.438 -24.062 -13.281 1 94.12 125 ILE B CA 1
ATOM 2247 C C . ILE B 1 125 ? 18.688 -24.953 -13.258 1 94.12 125 ILE B C 1
ATOM 2249 O O . ILE B 1 125 ? 19.797 -24.453 -13.031 1 94.12 125 ILE B O 1
ATOM 2253 N N . ASP B 1 126 ? 18.469 -26.203 -13.344 1 93.31 126 ASP B N 1
ATOM 2254 C CA . ASP B 1 126 ? 19.562 -27.156 -13.5 1 93.31 126 ASP B CA 1
ATOM 2255 C C . ASP B 1 126 ? 19.156 -28.328 -14.375 1 93.31 126 ASP B C 1
ATOM 2257 O O . ASP B 1 126 ? 18.094 -28.281 -15.023 1 93.31 126 ASP B O 1
ATOM 2261 N N . SER B 1 127 ? 20.016 -29.359 -14.398 1 94.56 127 SER B N 1
ATOM 2262 C CA . SER B 1 127 ? 19.781 -30.469 -15.305 1 94.56 127 SER B CA 1
ATOM 2263 C C . SER B 1 127 ? 18.531 -31.25 -14.914 1 94.56 127 SER B C 1
ATOM 2265 O O . SER B 1 127 ? 17.891 -31.875 -15.766 1 94.56 127 SER B O 1
ATOM 2267 N N . GLU B 1 128 ? 18.172 -31.219 -13.633 1 93.31 128 GLU B N 1
ATOM 2268 C CA . GLU B 1 128 ? 17.016 -31.953 -13.148 1 93.31 128 GLU B CA 1
ATOM 2269 C C . GLU B 1 128 ? 15.719 -31.188 -13.391 1 93.31 128 GLU B C 1
ATOM 2271 O O . GLU B 1 128 ? 14.656 -31.781 -13.562 1 93.31 128 GLU B O 1
ATOM 2276 N N . THR B 1 129 ? 15.797 -29.812 -13.508 1 93.5 129 THR B N 1
ATOM 2277 C CA . THR B 1 129 ? 14.594 -29 -13.523 1 93.5 129 THR B CA 1
ATOM 2278 C C . THR B 1 129 ? 14.367 -28.391 -14.906 1 93.5 129 THR B C 1
ATOM 2280 O O . THR B 1 129 ? 13.297 -27.859 -15.188 1 93.5 129 THR B O 1
ATOM 2283 N N . ILE B 1 130 ? 15.289 -28.5 -15.82 1 96.06 130 ILE B N 1
ATOM 2284 C CA . ILE B 1 130 ? 15.297 -27.766 -17.094 1 96.06 130 ILE B CA 1
ATOM 2285 C C . ILE B 1 130 ? 14.07 -28.156 -17.906 1 96.06 130 ILE B C 1
ATOM 2287 O O . ILE B 1 130 ? 13.445 -27.297 -18.547 1 96.06 130 ILE B O 1
ATOM 2291 N N . THR B 1 131 ? 13.703 -29.391 -17.953 1 95.19 131 THR B N 1
ATOM 2292 C CA . THR B 1 131 ? 12.57 -29.844 -18.766 1 95.19 131 THR B CA 1
ATOM 2293 C C . THR B 1 131 ? 11.266 -29.266 -18.234 1 95.19 131 THR B C 1
ATOM 2295 O O . THR B 1 131 ? 10.461 -28.719 -18.984 1 95.19 131 THR B O 1
ATOM 2298 N N . THR B 1 132 ? 11.109 -29.328 -16.984 1 93.31 132 THR B N 1
ATOM 2299 C CA . THR B 1 132 ? 9.898 -28.844 -16.344 1 93.31 132 THR B CA 1
ATOM 2300 C C . THR B 1 132 ? 9.805 -27.328 -16.453 1 93.31 132 THR B C 1
ATOM 2302 O O . THR B 1 132 ? 8.742 -26.781 -16.75 1 93.31 132 THR B O 1
ATOM 2305 N N . MET B 1 133 ? 10.891 -26.672 -16.297 1 95.81 133 MET B N 1
ATOM 2306 C CA . MET B 1 133 ? 10.938 -25.203 -16.344 1 95.81 133 MET B CA 1
ATOM 2307 C C . MET B 1 133 ? 10.641 -24.703 -17.75 1 95.81 133 MET B C 1
ATOM 2309 O O . MET B 1 133 ? 9.938 -23.703 -17.922 1 95.81 133 MET B O 1
ATOM 2313 N N . SER B 1 134 ? 11.195 -25.391 -18.703 1 96.06 134 SER B N 1
ATOM 2314 C CA . SER B 1 134 ? 10.953 -25.016 -20.078 1 96.06 134 SER B CA 1
ATOM 2315 C C . SER B 1 134 ? 9.484 -25.156 -20.453 1 96.06 134 SER B C 1
ATOM 2317 O O . SER B 1 134 ? 8.914 -24.281 -21.109 1 96.06 134 SER B O 1
ATOM 2319 N N . ALA B 1 135 ? 8.883 -26.25 -20 1 96.38 135 ALA B N 1
ATOM 2320 C CA . ALA B 1 135 ? 7.457 -26.453 -20.25 1 96.38 135 ALA B CA 1
ATOM 2321 C C . ALA B 1 135 ? 6.621 -25.359 -19.578 1 96.38 135 ALA B C 1
ATOM 2323 O O . ALA B 1 135 ? 5.684 -24.844 -20.188 1 96.38 135 ALA B O 1
ATOM 2324 N N . LEU B 1 136 ? 6.953 -25.062 -18.375 1 95.94 136 LEU B N 1
ATOM 2325 C CA . LEU B 1 136 ? 6.27 -24.016 -17.625 1 95.94 136 LEU B CA 1
ATOM 2326 C C . LEU B 1 136 ? 6.352 -22.672 -18.359 1 95.94 136 LEU B C 1
ATOM 2328 O O . LEU B 1 136 ? 5.34 -21.984 -18.516 1 95.94 136 LEU B O 1
ATOM 2332 N N . ALA B 1 137 ? 7.52 -22.328 -18.812 1 96.44 137 ALA B N 1
ATOM 2333 C CA . ALA B 1 137 ? 7.746 -21.062 -19.484 1 96.44 137 ALA B CA 1
ATOM 2334 C C . ALA B 1 137 ? 6.93 -20.984 -20.781 1 96.44 137 ALA B C 1
ATOM 2336 O O . ALA B 1 137 ? 6.344 -19.938 -21.078 1 96.44 137 ALA B O 1
ATOM 2337 N N . ASP B 1 138 ? 6.84 -22.062 -21.469 1 95 138 ASP B N 1
ATOM 2338 C CA . ASP B 1 138 ? 6.156 -22.094 -22.766 1 95 138 ASP B CA 1
ATOM 2339 C C . ASP B 1 138 ? 4.641 -22.031 -22.578 1 95 138 ASP B C 1
ATOM 2341 O O . ASP B 1 138 ? 3.945 -21.375 -23.359 1 95 138 ASP B O 1
ATOM 2345 N N . GLN B 1 139 ? 4.191 -22.625 -21.594 1 94.44 139 GLN B N 1
ATOM 2346 C CA . GLN B 1 139 ? 2.75 -22.766 -21.422 1 94.44 139 GLN B CA 1
ATOM 2347 C C . GLN B 1 139 ? 2.148 -21.5 -20.812 1 94.44 139 GLN B C 1
ATOM 2349 O O . GLN B 1 139 ? 0.967 -21.203 -21.016 1 94.44 139 GLN B O 1
ATOM 2354 N N . HIS B 1 140 ? 2.932 -20.703 -20.094 1 92.81 140 HIS B N 1
ATOM 2355 C CA . HIS B 1 140 ? 2.35 -19.594 -19.344 1 92.81 140 HIS B CA 1
ATOM 2356 C C . HIS B 1 140 ? 2.986 -18.266 -19.734 1 92.81 140 HIS B C 1
ATOM 2358 O O . HIS B 1 140 ? 2.969 -17.312 -18.953 1 92.81 140 HIS B O 1
ATOM 2364 N N . GLN B 1 141 ? 3.578 -18.188 -20.797 1 90.25 141 GLN B N 1
ATOM 2365 C CA . GLN B 1 141 ? 4.129 -16.953 -21.344 1 90.25 141 GLN B CA 1
ATOM 2366 C C . GLN B 1 141 ? 5.133 -16.312 -20.391 1 90.25 141 GLN B C 1
ATOM 2368 O O . GLN B 1 141 ? 5.07 -15.117 -20.125 1 90.25 141 GLN B O 1
ATOM 2373 N N . CYS B 1 142 ? 5.973 -17.047 -19.844 1 94.75 142 CYS B N 1
ATOM 2374 C CA . CYS B 1 142 ? 7.031 -16.562 -18.969 1 94.75 142 CYS B CA 1
ATOM 2375 C C . CYS B 1 142 ? 8.297 -16.266 -19.75 1 94.75 142 CYS B C 1
ATOM 2377 O O . CYS B 1 142 ? 9.195 -17.109 -19.844 1 94.75 142 CYS B O 1
ATOM 2379 N N . LYS B 1 143 ? 8.422 -15.109 -20.219 1 94.88 143 LYS B N 1
ATOM 2380 C CA . LYS B 1 143 ? 9.461 -14.742 -21.172 1 94.88 143 LYS B CA 1
ATOM 2381 C C . LYS B 1 143 ? 10.852 -14.844 -20.562 1 94.88 143 LYS B C 1
ATOM 2383 O O . LYS B 1 143 ? 11.773 -15.375 -21.172 1 94.88 143 LYS B O 1
ATOM 2388 N N . ARG B 1 144 ? 10.922 -14.344 -19.406 1 94.75 144 ARG B N 1
ATOM 2389 C CA . ARG B 1 144 ? 12.227 -14.367 -18.75 1 94.75 144 ARG B CA 1
ATOM 2390 C C . ARG B 1 144 ? 12.664 -15.797 -18.453 1 94.75 144 ARG B C 1
ATOM 2392 O O . ARG B 1 144 ? 13.828 -16.141 -18.672 1 94.75 144 ARG B O 1
ATOM 2399 N N . LEU B 1 145 ? 11.781 -16.594 -17.984 1 96.56 145 LEU B N 1
ATOM 2400 C CA . LEU B 1 145 ? 12.094 -17.984 -17.688 1 96.56 145 LEU B CA 1
ATOM 2401 C C . LEU B 1 145 ? 12.445 -18.75 -18.969 1 96.56 145 LEU B C 1
ATOM 2403 O O . LEU B 1 145 ? 13.359 -19.578 -18.969 1 96.56 145 LEU B O 1
ATOM 2407 N N . LYS B 1 146 ? 11.789 -18.453 -20.016 1 96.62 146 LYS B N 1
ATOM 2408 C CA . LYS B 1 146 ? 12.047 -19.078 -21.312 1 96.62 146 LYS B CA 1
ATOM 2409 C C . LYS B 1 146 ? 13.461 -18.781 -21.797 1 96.62 146 LYS B C 1
ATOM 2411 O O . LYS B 1 146 ? 14.188 -19.688 -22.203 1 96.62 146 LYS B O 1
ATOM 2416 N N . VAL B 1 147 ? 13.789 -17.578 -21.703 1 96.81 147 VAL B N 1
ATOM 2417 C CA . VAL B 1 147 ? 15.109 -17.156 -22.141 1 96.81 147 VAL B CA 1
ATOM 2418 C C . VAL B 1 147 ? 16.188 -17.844 -21.297 1 96.81 147 VAL B C 1
ATOM 2420 O O . VAL B 1 147 ? 17.188 -18.328 -21.828 1 96.81 147 VAL B O 1
ATOM 2423 N N . ALA B 1 148 ? 15.969 -17.859 -20.047 1 96.56 148 ALA B N 1
ATOM 2424 C CA . ALA B 1 148 ? 16.922 -18.484 -19.141 1 96.56 148 ALA B CA 1
ATOM 2425 C C . ALA B 1 148 ? 17.078 -19.969 -19.453 1 96.56 148 ALA B C 1
ATOM 2427 O O . ALA B 1 148 ? 18.188 -20.516 -19.422 1 96.56 148 ALA B O 1
ATOM 2428 N N . CYS B 1 149 ? 16 -20.625 -19.75 1 96.38 149 CYS B N 1
ATOM 2429 C CA . CYS B 1 149 ? 16.031 -22.031 -20.094 1 96.38 149 CYS B CA 1
ATOM 2430 C C . CYS B 1 149 ? 16.797 -22.266 -21.391 1 96.38 149 CYS B C 1
ATOM 2432 O O . CYS B 1 149 ? 17.578 -23.219 -21.5 1 96.38 149 CYS B O 1
ATOM 2434 N N . MET B 1 150 ? 16.578 -21.406 -22.297 1 96.12 150 MET B N 1
ATOM 2435 C CA . MET B 1 150 ? 17.281 -21.516 -23.578 1 96.12 150 MET B CA 1
ATOM 2436 C C . MET B 1 150 ? 18.781 -21.344 -23.391 1 96.12 150 MET B C 1
ATOM 2438 O O . MET B 1 150 ? 19.562 -22.094 -23.984 1 96.12 150 MET B O 1
ATOM 2442 N N . LYS B 1 151 ? 19.141 -20.406 -22.594 1 96.31 151 LYS B N 1
ATOM 2443 C CA . LYS B 1 151 ? 20.562 -20.172 -22.312 1 96.31 151 LYS B CA 1
ATOM 2444 C C . LYS B 1 151 ? 21.188 -21.391 -21.641 1 96.31 151 LYS B C 1
ATOM 2446 O O . LYS B 1 151 ? 22.312 -21.766 -21.969 1 96.31 151 LYS B O 1
ATOM 2451 N N . PHE B 1 152 ? 20.547 -21.953 -20.781 1 95.69 152 PHE B N 1
ATOM 2452 C CA . PHE B 1 152 ? 21.047 -23.125 -20.078 1 95.69 152 PHE B CA 1
ATOM 2453 C C . PHE B 1 152 ? 21.25 -24.281 -21.047 1 95.69 152 PHE B C 1
ATOM 2455 O O . PHE B 1 152 ? 22.266 -24.984 -20.969 1 95.69 152 PHE B O 1
ATOM 2462 N N . LYS B 1 153 ? 20.328 -24.453 -21.922 1 94.31 153 LYS B N 1
ATOM 2463 C CA . LYS B 1 153 ? 20.391 -25.547 -22.891 1 94.31 153 LYS B CA 1
ATOM 2464 C C . LYS B 1 153 ? 21.547 -25.359 -23.875 1 94.31 153 LYS B C 1
ATOM 2466 O O . LYS B 1 153 ? 22.125 -26.344 -24.359 1 94.31 153 LYS B O 1
ATOM 2471 N N . SER B 1 154 ? 21.859 -24.141 -24.141 1 92.62 154 SER B N 1
ATOM 2472 C CA . SER B 1 154 ? 22.891 -23.828 -25.141 1 92.62 154 SER B CA 1
ATOM 2473 C C . SER B 1 154 ? 24.281 -23.844 -24.5 1 92.62 154 SER B C 1
ATOM 2475 O O . SER B 1 154 ? 25.281 -23.812 -25.219 1 92.62 154 SER B O 1
ATOM 2477 N N . SER B 1 155 ? 24.328 -23.688 -23.266 1 84.31 155 SER B N 1
ATOM 2478 C CA . SER B 1 155 ? 25.609 -23.672 -22.594 1 84.31 155 SER B CA 1
ATOM 2479 C C . SER B 1 155 ? 26.234 -25.062 -22.562 1 84.31 155 SER B C 1
ATOM 2481 O O . SER B 1 155 ? 25.578 -26.047 -22.234 1 84.31 155 SER B O 1
ATOM 2483 N N . PRO B 1 156 ? 27.516 -25.328 -23.266 1 70.94 156 PRO B N 1
ATOM 2484 C CA . PRO B 1 156 ? 28.219 -26.609 -23.25 1 70.94 156 PRO B CA 1
ATOM 2485 C C . PRO B 1 156 ? 28.406 -27.156 -21.828 1 70.94 156 PRO B C 1
ATOM 2487 O O . PRO B 1 156 ? 28.594 -26.391 -20.891 1 70.94 156 PRO B O 1
ATOM 2490 N N . LYS B 1 157 ? 28.047 -28.438 -21.562 1 59.28 157 LYS B N 1
ATOM 2491 C CA . LYS B 1 157 ? 28.266 -29.125 -20.297 1 59.28 157 LYS B CA 1
ATOM 2492 C C . LYS B 1 157 ? 29.766 -29.25 -19.984 1 59.28 157 LYS B C 1
ATOM 2494 O O . LYS B 1 157 ? 30.578 -29.359 -20.891 1 59.28 157 LYS B O 1
#

Radius of gyration: 23.85 Å; Cα contacts (8 Å, |Δi|>4): 398; chains: 2; bounding box: 54×66×48 Å

Solvent-accessible surface area (backbone atoms only — not comparable to full-atom values): 17720 Å² total; per-residue (Å²): 130,79,74,72,76,72,87,53,65,41,61,29,36,44,47,40,56,74,67,40,71,77,42,52,28,36,34,34,26,83,94,42,77,46,65,37,46,56,61,63,48,28,46,63,12,65,47,46,27,53,59,56,68,68,46,70,95,68,87,41,74,44,82,42,83,90,51,55,54,71,50,46,53,50,51,53,46,22,71,52,40,75,50,74,77,88,66,65,79,77,58,78,62,48,58,52,50,37,52,53,40,29,54,49,22,54,70,36,50,29,62,58,60,26,50,52,31,35,56,57,50,54,75,60,62,42,92,89,40,41,66,61,48,41,52,50,16,68,75,59,72,32,63,68,36,36,51,50,43,50,51,58,70,67,50,84,129,130,80,75,72,76,71,86,51,65,41,61,29,35,43,48,41,55,74,68,40,73,79,42,52,29,37,36,35,25,82,94,41,77,45,65,37,46,56,62,62,47,28,47,62,12,64,47,46,27,53,58,56,69,67,46,69,95,69,88,40,73,45,81,42,83,92,50,54,55,70,51,47,52,50,50,53,47,22,72,53,40,74,50,75,78,88,67,69,78,83,45,80,63,47,57,54,48,37,52,54,40,27,54,50,22,54,71,36,50,30,62,58,58,26,49,54,30,35,55,57,51,55,75,60,62,40,91,87,39,42,67,61,49,39,51,52,16,67,74,61,73,32,62,68,35,35,52,50,43,51,52,58,71,68,49,83,130

InterPro domains:
  IPR000210 BTB/POZ domain [PF00651] (14-124)
  IPR000210 BTB/POZ domain [PS50097] (23-88)
  IPR000210 BTB/POZ domain [SM00225] (23-125)
  IPR011333 SKP1/BTB/POZ domain superfamily [G3DSA:3.30.710.10] (3-122)
  IPR011333 SKP1/BTB/POZ domain superfamily [SSF54695] (5-125)
  IPR045005 BTB/POZ and MATH domain-containing protein 1-6 [PTHR26379] (4-152)
  IPR056423 BPM/SPOP, BACK domain [PF24570] (129-157)

Foldseek 3Di:
DPPPDDDCQLVVLLVCQVVLPPFQEWEDEPPDIGTDHQVLLVVQFVQSVVVQVVDDPGRHYHYDYLAHPVLVVQVRSCSRRVDGDDDDPPDPVVLVSLLRNLQVCLVRVRVVSNVVSLVVNLVVDDPVCLVVQCVSCVVRVPPSSNVSSVVRVPDDD/DPPPDDDCQLVVLLVCQVVLPPFQEWEDEPPDIGTDHQVLLVVQFVQSVVVQVPDDPGRHYHYDYLAHPVLVVQVRSCSRRVDGDDDDPPDPVVLVSLLRNLQVCLVRVRVVSNVVSLVVNLVVDDPVCLVVQCVSCVVRVPVSSNVSSVVRVPDDD